Protein AF-A0A8T4M3T7-F1 (afdb_monomer_lite)

pLDDT: mean 81.05, std 11.41, range [34.97, 93.31]

Sequence (206 aa):
MESAAVSKEALELANELAASIARSKEGLFLPTQKSIVLLHRRMMNYSSTLTDIGIDYGMRYDGVLSMLESRLRDKSYIKAPLENALFVSVELFFKILSEHPFNNGNKRAAWFTAFTFLTLNIENYVNRAGKKGYLCIAMGEEYPKEKQLQEAARLEMLAEWHGGKREKERKEFLEASGIKVRSGIKEEHIRQYLRRLLLSMVREES

Radius of gyration: 17.51 Å; chains: 1; bounding box: 50×38×48 Å

Foldseek 3Di:
DDPPPCDPVNVVLVVQLVVQWDADPLGQTAHAPSNLLSQQVVVVVVVCVVDVDPQFFAFPDPVLRVVLRVVLRVDPPPDQQLVNLLLNLLSQLLSLLQVVRTSDCSLVSSVVVSLVSSQCSLVGRNCVVDPWRKHQCCPPPVNDPVNVVVVSVLVNLVSVQPDDPCQPVVQVVLVVLVQDDDPGDDSVSVSVSSSVVRVVRMDIDD

Structure (mmCIF, N/CA/C/O backbone):
data_AF-A0A8T4M3T7-F1
#
_entry.id   AF-A0A8T4M3T7-F1
#
loop_
_atom_site.group_PDB
_atom_site.id
_atom_site.type_symbol
_atom_site.label_atom_id
_atom_site.label_alt_id
_atom_site.label_comp_id
_atom_site.label_asym_id
_atom_site.label_entity_id
_atom_site.label_seq_id
_atom_site.pdbx_PDB_ins_code
_atom_site.Cartn_x
_atom_site.Cartn_y
_atom_site.Cartn_z
_atom_site.occupancy
_atom_site.B_iso_or_equiv
_atom_site.auth_seq_id
_atom_site.auth_comp_id
_atom_site.auth_asym_id
_atom_site.auth_atom_id
_atom_site.pdbx_PDB_model_num
ATOM 1 N N . MET A 1 1 ? -24.503 21.348 -7.478 1.00 36.56 1 MET A N 1
ATOM 2 C CA . MET A 1 1 ? -23.752 20.138 -7.089 1.00 36.56 1 MET A CA 1
ATOM 3 C C . MET A 1 1 ? -24.050 19.075 -8.122 1.00 36.56 1 MET A C 1
ATOM 5 O O . MET A 1 1 ? -25.116 18.478 -8.069 1.00 36.56 1 MET A O 1
ATOM 9 N N . GLU A 1 2 ? -23.175 18.899 -9.105 1.00 34.97 2 GLU A N 1
ATOM 10 C CA . GLU A 1 2 ? -23.295 17.766 -10.020 1.00 34.97 2 GLU A CA 1
ATOM 11 C C . GLU A 1 2 ? -22.795 16.527 -9.278 1.00 34.97 2 GLU A C 1
ATOM 13 O O . GLU A 1 2 ? -21.605 16.398 -8.994 1.00 34.97 2 GLU A O 1
ATOM 18 N N . SER A 1 3 ? -23.706 15.627 -8.903 1.00 41.19 3 SER A N 1
ATOM 19 C CA . SER A 1 3 ? -23.308 14.262 -8.586 1.00 41.19 3 SER A CA 1
ATOM 20 C C . SER A 1 3 ? -22.742 13.680 -9.877 1.00 41.19 3 SER A C 1
ATOM 22 O O . SER A 1 3 ? -23.506 13.417 -10.808 1.00 41.19 3 SER A O 1
ATOM 24 N N . ALA A 1 4 ? -21.421 13.534 -9.972 1.00 49.84 4 ALA A N 1
ATOM 25 C CA . ALA A 1 4 ? -20.816 12.817 -11.084 1.00 49.84 4 ALA A CA 1
ATOM 26 C C . ALA A 1 4 ? -21.480 11.436 -11.150 1.00 49.84 4 ALA A C 1
ATOM 28 O O . ALA A 1 4 ? -21.350 10.637 -10.220 1.00 49.84 4 ALA A O 1
ATOM 29 N N . ALA A 1 5 ? -22.274 11.194 -12.194 1.00 53.22 5 ALA A N 1
ATOM 30 C CA . ALA A 1 5 ? -22.969 9.932 -12.362 1.00 53.22 5 ALA A CA 1
ATOM 31 C C . ALA A 1 5 ? -21.913 8.823 -12.415 1.00 53.22 5 ALA A C 1
ATOM 33 O O . ALA A 1 5 ? -21.081 8.787 -13.323 1.00 53.22 5 ALA A O 1
ATOM 34 N N . VAL A 1 6 ? -21.910 7.941 -11.412 1.00 60.72 6 VAL A N 1
ATOM 35 C CA . VAL A 1 6 ? -21.061 6.749 -11.425 1.00 60.72 6 VAL A CA 1
ATOM 36 C C . VAL A 1 6 ? -21.491 5.933 -12.638 1.00 60.72 6 VAL A C 1
ATOM 38 O O . VAL A 1 6 ? -22.647 5.515 -12.727 1.00 60.72 6 VAL A O 1
ATOM 41 N N . SER A 1 7 ? -20.593 5.748 -13.607 1.00 73.75 7 SER A N 1
ATOM 42 C CA . SER A 1 7 ? -20.926 4.969 -14.796 1.00 73.75 7 SER A CA 1
ATOM 43 C C . SER A 1 7 ? -21.262 3.529 -14.396 1.00 73.75 7 SER A C 1
ATOM 45 O O . SER A 1 7 ? -20.691 2.986 -13.447 1.00 73.75 7 SER A O 1
ATOM 47 N N . LYS A 1 8 ? -22.171 2.884 -15.135 1.00 78.62 8 LYS A N 1
ATOM 48 C CA . LYS A 1 8 ? -22.527 1.467 -14.934 1.00 78.62 8 LYS A CA 1
ATOM 49 C C . LYS A 1 8 ? -21.281 0.570 -14.875 1.00 78.62 8 LYS A C 1
ATOM 51 O O . LYS A 1 8 ? -21.179 -0.302 -14.023 1.00 78.62 8 LYS A O 1
ATOM 56 N N . GLU A 1 9 ? -20.299 0.881 -15.712 1.00 73.12 9 GLU A N 1
ATOM 57 C CA . GLU A 1 9 ? -18.994 0.221 -15.783 1.00 73.12 9 GLU A CA 1
ATOM 58 C C . GLU A 1 9 ? -18.168 0.368 -14.489 1.00 73.12 9 GLU A C 1
ATOM 60 O O . GLU A 1 9 ? -17.533 -0.581 -14.033 1.00 73.12 9 GLU A O 1
ATOM 65 N N . ALA A 1 10 ? -18.186 1.548 -13.858 1.00 69.94 10 ALA A N 1
ATOM 66 C CA . ALA A 1 10 ? -17.507 1.772 -12.583 1.00 69.94 10 ALA A CA 1
ATOM 67 C C . ALA A 1 10 ? -18.188 1.011 -11.434 1.00 69.94 10 ALA A C 1
ATOM 69 O O . ALA A 1 10 ? -17.501 0.498 -10.551 1.00 69.94 10 ALA A O 1
ATOM 70 N N . LEU A 1 11 ? -19.520 0.902 -11.467 1.00 77.25 11 LEU A N 1
ATOM 71 C CA . LEU A 1 11 ? -20.292 0.133 -10.491 1.00 77.25 11 LEU A CA 1
ATOM 72 C C . LEU A 1 11 ? -20.024 -1.377 -10.617 1.00 77.25 11 LEU A C 1
ATOM 74 O O . LEU A 1 11 ? -19.774 -2.046 -9.618 1.00 77.25 11 LEU A O 1
ATOM 78 N N . GLU A 1 12 ? -20.041 -1.910 -11.841 1.00 82.50 12 GLU A N 1
ATOM 79 C CA . GLU A 1 12 ? -19.731 -3.319 -12.123 1.00 82.50 12 GLU A CA 1
ATOM 80 C C . GLU A 1 12 ? -18.324 -3.685 -11.647 1.00 82.50 12 GLU A C 1
ATOM 82 O O . GLU A 1 12 ? -18.141 -4.691 -10.961 1.00 82.50 12 GLU A O 1
ATOM 87 N N . LEU A 1 13 ? -17.346 -2.820 -11.916 1.00 75.50 13 LEU A N 1
ATOM 88 C CA . LEU A 1 13 ? -15.979 -3.017 -11.456 1.00 75.50 13 LEU A CA 1
ATOM 89 C C . LEU A 1 13 ? -15.849 -2.940 -9.930 1.00 75.50 13 LEU A C 1
ATOM 91 O O . LEU A 1 13 ? -15.106 -3.724 -9.344 1.00 75.50 13 LEU A O 1
ATOM 95 N N . ALA A 1 14 ? -16.551 -2.013 -9.273 1.00 77.19 14 ALA A N 1
ATOM 96 C CA . ALA A 1 14 ? -16.555 -1.924 -7.814 1.00 77.19 14 ALA A CA 1
ATOM 97 C C . ALA A 1 14 ? -17.139 -3.195 -7.180 1.00 77.19 14 ALA A C 1
ATOM 99 O O . ALA A 1 14 ? -16.582 -3.712 -6.211 1.00 77.19 14 ALA A O 1
ATOM 100 N N . ASN A 1 15 ? -18.208 -3.740 -7.768 1.00 82.88 15 ASN A N 1
ATOM 101 C CA . ASN A 1 15 ? -18.795 -5.009 -7.346 1.00 82.88 15 ASN A CA 1
ATOM 102 C C . ASN A 1 15 ? -17.829 -6.178 -7.564 1.00 82.88 15 ASN A C 1
ATOM 104 O O . ASN A 1 15 ? -17.666 -7.014 -6.677 1.00 82.88 15 ASN A O 1
ATOM 108 N N . GLU A 1 16 ? -17.153 -6.226 -8.714 1.00 86.00 16 GLU A N 1
ATOM 109 C CA . GLU A 1 16 ? -16.169 -7.269 -9.000 1.00 86.00 16 GLU A CA 1
ATOM 110 C C . GLU A 1 16 ? -14.969 -7.193 -8.047 1.00 86.00 16 GLU A C 1
ATOM 112 O O . GLU A 1 16 ? -14.527 -8.214 -7.514 1.00 86.00 16 GLU A O 1
ATOM 117 N N . LEU A 1 17 ? -14.477 -5.982 -7.776 1.00 83.81 17 LEU A N 1
ATOM 118 C CA . LEU A 1 17 ? -13.420 -5.745 -6.804 1.00 83.81 17 LEU A CA 1
ATOM 119 C C . LEU A 1 17 ? -13.858 -6.218 -5.415 1.00 83.81 17 LEU A C 1
ATOM 121 O O . LEU A 1 17 ? -13.149 -7.016 -4.804 1.00 83.81 17 LEU A O 1
ATOM 125 N N . ALA A 1 18 ? -15.033 -5.795 -4.944 1.00 81.81 18 ALA A N 1
ATOM 126 C CA . ALA A 1 18 ? -15.563 -6.184 -3.640 1.00 81.81 18 ALA A CA 1
ATOM 127 C C . ALA A 1 18 ? -15.729 -7.707 -3.507 1.00 81.81 18 ALA A C 1
ATOM 129 O O . ALA A 1 18 ? -15.368 -8.269 -2.474 1.00 81.81 18 ALA A O 1
ATOM 130 N N . ALA A 1 19 ? -16.207 -8.380 -4.558 1.00 85.56 19 ALA A N 1
ATOM 131 C CA . ALA A 1 19 ? -16.345 -9.836 -4.596 1.00 85.56 19 ALA A CA 1
ATOM 132 C C . ALA A 1 19 ? -14.994 -10.569 -4.648 1.00 85.56 19 ALA A C 1
ATOM 134 O O . ALA A 1 19 ? -14.892 -11.718 -4.225 1.00 85.56 19 ALA A O 1
ATOM 135 N N . SER A 1 20 ? -13.955 -9.919 -5.179 1.00 87.00 20 SER A N 1
ATOM 136 C CA . SER A 1 20 ? -12.619 -10.505 -5.292 1.00 87.00 20 SER A CA 1
ATOM 137 C C . SER A 1 20 ? -11.792 -10.410 -4.011 1.00 87.00 20 SER A C 1
ATOM 139 O O . SER A 1 20 ? -10.818 -11.145 -3.885 1.00 87.00 20 SER A O 1
ATOM 141 N N . ILE A 1 21 ? -12.130 -9.524 -3.072 1.00 86.62 21 ILE A N 1
ATOM 142 C CA . ILE A 1 21 ? -11.373 -9.347 -1.828 1.00 86.62 21 ILE A CA 1
ATOM 143 C C . ILE A 1 21 ? -11.753 -10.446 -0.831 1.00 86.62 21 ILE A C 1
ATOM 145 O O . ILE A 1 21 ? -12.926 -10.661 -0.526 1.00 86.62 21 ILE A O 1
ATOM 149 N N . ALA A 1 22 ? -10.750 -11.125 -0.278 1.00 87.12 22 ALA A N 1
ATOM 150 C CA . ALA A 1 22 ? -10.964 -12.133 0.750 1.00 87.12 22 ALA A CA 1
ATOM 151 C C . ALA A 1 22 ? -11.107 -11.486 2.135 1.00 87.12 22 ALA A C 1
ATOM 153 O O . ALA A 1 22 ? -10.584 -10.402 2.386 1.00 87.12 22 ALA A O 1
ATOM 154 N N . ARG A 1 23 ? -11.778 -12.170 3.067 1.00 85.25 23 ARG A N 1
ATOM 155 C CA . ARG A 1 23 ? -11.826 -11.772 4.481 1.00 85.25 23 ARG A CA 1
ATOM 156 C C . ARG A 1 23 ? -11.170 -12.836 5.353 1.00 85.25 23 ARG A C 1
ATOM 158 O O . ARG A 1 23 ? -11.431 -14.024 5.169 1.00 85.25 23 ARG A O 1
ATOM 165 N N . SER A 1 24 ? -10.324 -12.412 6.288 1.00 84.38 24 SER A N 1
ATOM 166 C CA . SER A 1 24 ? -9.798 -13.279 7.342 1.00 84.38 24 SER A CA 1
ATOM 167 C C . SER A 1 24 ? -10.900 -13.627 8.350 1.00 84.38 24 SER A C 1
ATOM 169 O O . SER A 1 24 ? -11.969 -13.010 8.358 1.00 84.38 24 SER A O 1
ATOM 171 N N . LYS A 1 25 ? -10.638 -14.599 9.233 1.00 80.88 25 LYS A N 1
ATOM 172 C CA . LYS A 1 25 ? -11.575 -14.974 10.308 1.00 80.88 25 LYS A CA 1
ATOM 173 C C . LYS A 1 25 ? -11.862 -13.808 11.257 1.00 80.88 25 LYS A C 1
ATOM 175 O O . LYS A 1 25 ? -12.957 -13.692 11.788 1.00 80.88 25 LYS A O 1
ATOM 180 N N . GLU A 1 26 ? -10.880 -12.935 11.429 1.00 76.88 26 GLU A N 1
ATOM 181 C CA . GLU A 1 26 ? -10.919 -11.746 12.275 1.00 76.88 26 GLU A CA 1
ATOM 182 C C . GLU A 1 26 ? -11.593 -10.553 11.574 1.00 76.88 26 GLU A C 1
ATOM 184 O O . GLU A 1 26 ? -11.761 -9.503 12.184 1.00 76.88 26 GLU A O 1
ATOM 189 N N . GLY A 1 27 ? -11.987 -10.696 10.303 1.00 82.44 27 GLY A N 1
ATOM 190 C CA . GLY A 1 27 ? -12.642 -9.644 9.522 1.00 82.44 27 GLY A CA 1
ATOM 191 C C . GLY A 1 27 ? -11.689 -8.729 8.749 1.00 82.44 27 GLY A C 1
ATOM 192 O O . GLY A 1 27 ? -12.154 -7.769 8.138 1.00 82.44 27 GLY A O 1
ATOM 193 N N . LEU A 1 28 ? -10.384 -9.024 8.734 1.00 87.12 28 LEU A N 1
ATOM 194 C CA . LEU A 1 28 ? -9.394 -8.280 7.954 1.00 87.12 28 LEU A CA 1
ATOM 195 C C . LEU A 1 28 ? -9.595 -8.550 6.457 1.00 87.12 28 LEU A C 1
ATOM 197 O O . LEU A 1 28 ? -9.686 -9.702 6.032 1.00 87.12 28 LEU A O 1
ATOM 201 N N . PHE A 1 29 ? -9.627 -7.500 5.644 1.00 87.50 29 PHE A N 1
ATOM 202 C CA . PHE A 1 29 ? -9.690 -7.607 4.191 1.00 87.50 29 PHE A CA 1
ATOM 203 C C . PHE A 1 29 ? -8.305 -7.928 3.641 1.00 87.50 29 PHE A C 1
ATOM 205 O O . PHE A 1 29 ? -7.370 -7.129 3.757 1.00 87.50 29 PHE A O 1
ATOM 212 N N . LEU A 1 30 ? -8.192 -9.104 3.031 1.00 88.31 30 LEU A N 1
ATOM 213 C CA . LEU A 1 30 ? -6.978 -9.611 2.421 1.00 88.31 30 LEU A CA 1
ATOM 214 C C . LEU A 1 30 ? -7.054 -9.454 0.897 1.00 88.31 30 LEU A C 1
ATOM 216 O O . LEU A 1 30 ? -8.051 -9.853 0.282 1.00 88.31 30 LEU A O 1
ATOM 220 N N . PRO A 1 31 ? -6.007 -8.900 0.271 1.00 87.44 31 PRO A N 1
ATOM 221 C CA . PRO A 1 31 ? -5.937 -8.792 -1.175 1.00 87.44 31 PRO A CA 1
ATOM 222 C C . PRO A 1 31 ? -5.861 -10.182 -1.805 1.00 87.44 31 PRO A C 1
ATOM 224 O O . PRO A 1 31 ? -5.152 -11.065 -1.324 1.00 87.44 31 PRO A O 1
ATOM 227 N N . THR A 1 32 ? -6.550 -10.348 -2.925 1.00 90.06 32 THR A N 1
ATOM 228 C CA . THR A 1 32 ? -6.328 -11.470 -3.843 1.00 90.06 32 THR A CA 1
ATOM 229 C C . THR A 1 32 ? -5.571 -10.999 -5.071 1.00 90.06 32 THR A C 1
ATOM 231 O O . THR A 1 32 ? -5.634 -9.813 -5.419 1.00 90.06 32 THR A O 1
ATOM 234 N N . GLN A 1 33 ? -4.915 -11.913 -5.784 1.00 90.25 33 GLN A N 1
ATOM 235 C CA . GLN A 1 33 ? -4.316 -11.592 -7.081 1.00 90.25 33 GLN A CA 1
ATOM 236 C C . GLN A 1 33 ? -5.326 -10.889 -7.995 1.00 90.25 33 GLN A C 1
ATOM 238 O O . GLN A 1 33 ? -5.017 -9.845 -8.569 1.00 90.25 33 GLN A O 1
ATOM 243 N N . LYS A 1 34 ? -6.560 -11.409 -8.063 1.00 90.12 34 LYS A N 1
ATOM 244 C CA . LYS A 1 34 ? -7.635 -10.821 -8.867 1.00 90.12 34 LYS A CA 1
ATOM 245 C C . LYS A 1 34 ? -7.906 -9.365 -8.473 1.00 90.12 34 LYS A C 1
ATOM 247 O O . LYS A 1 34 ? -7.946 -8.506 -9.348 1.00 90.12 34 LYS A O 1
ATOM 252 N N . SER A 1 35 ? -8.029 -9.075 -7.176 1.00 90.56 35 SER A N 1
ATOM 253 C CA . SER A 1 35 ? -8.282 -7.710 -6.696 1.00 90.56 35 SER A CA 1
ATOM 254 C C . SER A 1 35 ? -7.171 -6.727 -7.094 1.00 90.56 35 SER A C 1
ATOM 256 O O . SER A 1 35 ? -7.460 -5.631 -7.568 1.00 90.56 35 SER A O 1
ATOM 258 N N . ILE A 1 36 ? -5.900 -7.134 -6.993 1.00 90.12 36 ILE A N 1
ATOM 259 C CA . ILE A 1 36 ? -4.748 -6.285 -7.336 1.00 90.12 36 ILE A CA 1
ATOM 260 C C . ILE A 1 36 ? -4.703 -6.024 -8.849 1.00 90.12 36 ILE A C 1
ATOM 262 O O . ILE A 1 36 ? -4.465 -4.893 -9.273 1.00 90.12 36 ILE A O 1
ATOM 266 N N . VAL A 1 37 ? -4.975 -7.045 -9.669 1.00 89.62 37 VAL A N 1
ATOM 267 C CA . VAL A 1 37 ? -5.027 -6.914 -11.136 1.00 89.62 37 VAL A CA 1
ATOM 268 C C . VAL A 1 37 ? -6.156 -5.984 -11.573 1.00 89.62 37 VAL A C 1
ATOM 270 O O . VAL A 1 37 ? -5.940 -5.125 -12.427 1.00 89.62 37 VAL A O 1
ATOM 273 N N . LEU A 1 38 ? -7.345 -6.105 -10.975 1.00 86.81 38 LEU A N 1
ATOM 274 C CA . LEU A 1 38 ? -8.473 -5.216 -11.271 1.00 86.81 38 LEU A CA 1
ATOM 275 C C . LEU A 1 38 ? -8.154 -3.759 -10.917 1.00 86.81 38 LEU A C 1
ATOM 277 O O . LEU A 1 38 ? -8.420 -2.860 -11.720 1.00 86.81 38 LEU A O 1
ATOM 281 N N . LEU A 1 39 ? -7.537 -3.525 -9.753 1.00 87.00 39 LEU A N 1
ATOM 282 C CA . LEU A 1 39 ? -7.090 -2.194 -9.341 1.00 87.00 39 LEU A CA 1
ATOM 283 C C . LEU A 1 39 ? -6.068 -1.613 -10.321 1.00 87.00 39 LEU A C 1
ATOM 285 O O . LEU A 1 39 ? -6.242 -0.490 -10.796 1.00 87.00 39 LEU A O 1
ATOM 289 N N . HIS A 1 40 ? -5.036 -2.384 -10.672 1.00 88.38 40 HIS A N 1
ATOM 290 C CA . HIS A 1 40 ? -4.020 -1.958 -11.634 1.00 88.38 40 HIS A CA 1
ATOM 291 C C . HIS A 1 40 ? -4.641 -1.616 -12.993 1.00 88.38 40 HIS A C 1
ATOM 293 O O . HIS A 1 40 ? -4.441 -0.504 -13.488 1.00 88.38 40 HIS A O 1
ATOM 299 N N . ARG A 1 41 ? -5.474 -2.505 -13.550 1.00 83.75 41 ARG A N 1
ATOM 300 C CA . ARG A 1 41 ? -6.148 -2.285 -14.837 1.00 83.75 41 ARG A CA 1
ATOM 301 C C . ARG A 1 41 ? -6.967 -1.000 -14.825 1.00 83.75 41 ARG A C 1
ATOM 303 O O . ARG A 1 41 ? -6.892 -0.217 -15.768 1.00 83.75 41 ARG A O 1
ATOM 310 N N . ARG A 1 42 ? -7.713 -0.735 -13.747 1.00 78.00 42 ARG A N 1
ATOM 311 C CA . ARG A 1 42 ? -8.516 0.490 -13.638 1.00 78.00 42 ARG A CA 1
ATOM 312 C C . ARG A 1 42 ? -7.654 1.740 -13.678 1.00 78.00 42 ARG A C 1
ATOM 314 O O . ARG A 1 42 ? -7.971 2.676 -14.409 1.00 78.00 42 ARG A O 1
ATOM 321 N N . MET A 1 43 ? -6.564 1.749 -12.921 1.00 79.19 43 MET A N 1
ATOM 322 C CA . MET A 1 43 ? -5.635 2.874 -12.911 1.00 79.19 43 MET A CA 1
ATOM 323 C C . MET A 1 43 ? -4.981 3.102 -14.274 1.00 79.19 43 MET A C 1
ATOM 325 O O . MET A 1 43 ? -4.779 4.247 -14.685 1.00 79.19 43 MET A O 1
ATOM 329 N N . MET A 1 44 ? -4.616 2.020 -14.964 1.00 77.62 44 MET A N 1
ATOM 330 C CA . MET A 1 44 ? -3.964 2.118 -16.264 1.00 77.62 44 MET A CA 1
ATOM 331 C C . MET A 1 44 ? -4.946 2.539 -17.355 1.00 77.62 44 MET A C 1
ATOM 333 O O . MET A 1 44 ? -4.569 3.352 -18.188 1.00 77.62 44 MET A O 1
ATOM 337 N N . ASN A 1 45 ? -6.219 2.135 -17.294 1.00 69.81 45 ASN A N 1
ATOM 338 C CA . ASN A 1 45 ? -7.249 2.629 -18.213 1.00 69.81 45 ASN A CA 1
ATOM 339 C C . ASN A 1 45 ? -7.401 4.160 -18.127 1.00 69.81 45 ASN A C 1
ATOM 341 O O . ASN A 1 45 ? -7.369 4.828 -19.157 1.00 69.81 45 ASN A O 1
ATOM 345 N N . TYR A 1 46 ? -7.439 4.733 -16.916 1.00 63.28 46 TYR A N 1
ATOM 346 C CA . TYR A 1 46 ? -7.405 6.197 -16.722 1.00 63.28 46 TYR A CA 1
ATOM 347 C C . TYR A 1 46 ? -6.115 6.860 -17.232 1.00 63.28 46 TYR A C 1
ATOM 349 O O . TYR A 1 46 ? -6.090 8.060 -17.489 1.00 63.28 46 TYR A O 1
ATOM 357 N N . SER A 1 47 ? -5.023 6.103 -17.338 1.00 57.84 47 SER A N 1
A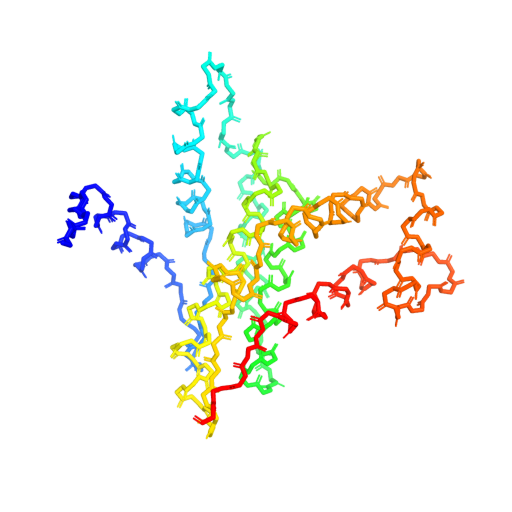TOM 358 C CA . SER A 1 47 ? -3.737 6.608 -17.831 1.00 57.84 47 SER A CA 1
ATOM 359 C C . SER A 1 47 ? -3.614 6.500 -19.349 1.00 57.84 47 SER A C 1
ATOM 361 O O . SER A 1 47 ? -3.035 7.383 -19.964 1.00 57.84 47 SER A O 1
ATOM 363 N N . SER A 1 48 ? -4.180 5.458 -19.961 1.00 54.12 48 SER A N 1
ATOM 364 C CA . SER A 1 48 ? -4.177 5.255 -21.415 1.00 54.12 48 SER A CA 1
ATOM 365 C C . SER A 1 48 ? -4.941 6.349 -22.160 1.00 54.12 48 SER A C 1
ATOM 367 O O . SER A 1 48 ? -4.550 6.730 -23.253 1.00 54.12 48 SER A O 1
ATOM 369 N N . THR A 1 49 ? -5.946 6.956 -21.522 1.00 52.06 49 THR A N 1
ATOM 370 C CA . THR A 1 49 ? -6.613 8.162 -22.034 1.00 52.06 49 THR A CA 1
ATOM 371 C C . THR A 1 49 ? -5.724 9.412 -22.009 1.00 52.06 49 THR A C 1
ATOM 373 O O . THR A 1 49 ? -6.091 10.422 -22.596 1.00 52.06 49 THR A O 1
ATOM 376 N N . LEU A 1 50 ? -4.581 9.376 -21.312 1.00 47.22 50 LEU A N 1
ATOM 377 C CA . LEU A 1 50 ? -3.625 10.485 -21.180 1.00 47.22 50 LEU A CA 1
ATOM 378 C C . LEU A 1 50 ? -2.320 10.255 -21.960 1.00 47.22 50 LEU A C 1
ATOM 380 O O . LEU A 1 50 ? -1.586 11.210 -22.201 1.00 47.22 50 LEU A O 1
ATOM 384 N N . THR A 1 51 ? -2.002 9.013 -22.331 1.00 46.59 51 THR A N 1
ATOM 385 C CA . THR A 1 51 ? -0.764 8.659 -23.039 1.00 46.59 51 THR A CA 1
ATOM 386 C C . THR A 1 51 ? -1.075 7.783 -24.245 1.00 46.59 51 THR A C 1
ATOM 388 O O . THR A 1 51 ? -1.340 6.593 -24.094 1.00 46.59 51 THR A O 1
ATOM 391 N N . ASP A 1 52 ? -0.996 8.383 -25.431 1.00 42.34 52 ASP A N 1
ATOM 392 C CA . ASP A 1 52 ? -1.371 7.830 -26.743 1.00 42.34 52 ASP A CA 1
ATOM 393 C C . ASP A 1 52 ? -0.311 6.864 -27.321 1.00 42.34 52 ASP A C 1
ATOM 395 O O . ASP A 1 52 ? 0.069 6.912 -28.489 1.00 42.34 52 ASP A O 1
ATOM 399 N N . ILE A 1 53 ? 0.273 6.024 -26.465 1.00 50.44 53 ILE A N 1
ATOM 400 C CA . ILE A 1 53 ? 1.409 5.163 -26.808 1.00 50.44 53 ILE A CA 1
ATOM 401 C C . ILE A 1 53 ? 1.064 3.744 -26.368 1.00 50.44 53 ILE A C 1
ATOM 403 O O . ILE A 1 53 ? 0.576 3.561 -25.255 1.00 50.44 53 ILE A O 1
ATOM 407 N N . GLY A 1 54 ? 1.331 2.753 -27.229 1.00 54.41 54 GLY A N 1
ATOM 408 C CA . GLY A 1 54 ? 1.110 1.313 -27.021 1.00 54.41 54 GLY A CA 1
ATOM 409 C C . GLY A 1 54 ? 1.921 0.710 -25.868 1.00 54.41 54 GLY A C 1
ATOM 410 O O . GLY A 1 54 ? 2.753 -0.171 -26.068 1.00 54.41 54 GLY A O 1
ATOM 411 N N . ILE A 1 55 ? 1.704 1.219 -24.659 1.00 65.19 55 ILE A N 1
ATOM 412 C CA . ILE A 1 55 ? 2.318 0.767 -23.422 1.00 65.19 55 ILE A CA 1
ATOM 413 C C . ILE A 1 55 ? 1.578 -0.490 -22.975 1.00 65.19 55 ILE A C 1
ATOM 415 O O . ILE A 1 55 ? 0.379 -0.459 -22.701 1.00 65.19 55 ILE A O 1
ATOM 419 N N . ASP A 1 56 ? 2.314 -1.592 -22.873 1.00 73.31 56 ASP A N 1
ATOM 420 C CA . ASP A 1 56 ? 1.784 -2.830 -22.325 1.00 73.31 56 ASP A CA 1
ATOM 421 C C . ASP A 1 56 ? 1.651 -2.733 -20.796 1.00 73.31 56 ASP A C 1
ATOM 423 O O . ASP A 1 56 ? 2.624 -2.536 -20.058 1.00 73.31 56 ASP A O 1
ATOM 427 N N . TYR A 1 57 ? 0.413 -2.865 -20.331 1.00 74.50 57 TYR A N 1
ATOM 428 C CA . TYR A 1 57 ? 0.024 -2.871 -18.924 1.00 74.50 57 TYR A CA 1
ATOM 429 C C . TYR A 1 57 ? -0.352 -4.280 -18.432 1.00 74.50 57 TYR A C 1
ATOM 431 O O . TYR A 1 57 ? -0.942 -4.425 -17.366 1.00 74.50 57 TYR A O 1
ATOM 439 N N . GLY A 1 58 ? -0.030 -5.328 -19.189 1.00 79.81 58 GLY A N 1
ATOM 440 C CA . GLY A 1 58 ? -0.243 -6.713 -18.795 1.00 79.81 58 GLY A CA 1
ATOM 441 C C . GLY A 1 58 ? 0.568 -7.138 -17.568 1.00 79.81 58 GLY A C 1
ATOM 442 O O . GLY A 1 58 ? 1.429 -6.412 -17.051 1.00 79.81 58 GLY A O 1
ATOM 443 N N . MET A 1 59 ? 0.287 -8.352 -17.095 1.00 84.00 59 MET A N 1
ATOM 444 C CA . MET A 1 59 ? 1.116 -8.986 -16.075 1.00 84.00 59 MET A CA 1
ATOM 445 C C . MET A 1 59 ? 2.434 -9.462 -16.685 1.00 84.00 59 MET A C 1
ATOM 447 O O . MET A 1 59 ? 2.476 -9.985 -17.795 1.00 84.00 59 MET A O 1
ATOM 451 N N . ARG A 1 60 ? 3.510 -9.280 -15.925 1.00 80.50 60 ARG A N 1
ATOM 452 C CA . ARG A 1 60 ? 4.850 -9.773 -16.235 1.00 80.50 60 ARG A CA 1
ATOM 453 C C . ARG A 1 60 ? 5.074 -11.175 -15.675 1.00 80.50 60 ARG A C 1
ATOM 455 O O . ARG A 1 60 ? 5.712 -11.998 -16.323 1.00 80.50 60 ARG A O 1
ATOM 462 N N . TYR A 1 61 ? 4.572 -11.425 -14.462 1.00 76.25 61 TYR A N 1
ATOM 463 C CA . TYR A 1 61 ? 4.752 -12.682 -13.738 1.00 76.25 61 TYR A CA 1
ATOM 464 C C . TYR A 1 61 ? 3.478 -13.075 -12.983 1.00 76.25 61 TYR A C 1
ATOM 466 O O . TYR A 1 61 ? 3.145 -12.469 -11.963 1.00 76.25 61 TYR A O 1
ATOM 474 N N . ASP A 1 62 ? 2.818 -14.145 -13.427 1.00 69.19 62 ASP A N 1
ATOM 475 C CA . ASP A 1 62 ? 1.573 -14.631 -12.813 1.00 69.19 62 ASP A CA 1
ATOM 476 C C . ASP A 1 62 ? 1.755 -15.135 -11.370 1.00 69.19 62 ASP A C 1
ATOM 478 O O . ASP A 1 62 ? 0.838 -15.041 -10.559 1.00 69.19 62 ASP A O 1
ATOM 482 N N . GLY A 1 63 ? 2.948 -15.621 -11.009 1.00 82.62 63 GLY A N 1
ATOM 483 C CA . GLY A 1 63 ? 3.198 -16.226 -9.694 1.00 82.62 63 GLY A CA 1
ATOM 484 C C . GLY A 1 63 ? 3.405 -15.238 -8.539 1.00 82.62 63 GLY A C 1
ATOM 485 O O . GLY A 1 63 ? 3.135 -15.582 -7.390 1.00 82.62 63 GLY A O 1
ATOM 486 N N . VAL A 1 64 ? 3.856 -14.009 -8.816 1.00 83.38 64 VAL A N 1
ATOM 487 C CA . VAL A 1 64 ? 4.245 -13.027 -7.780 1.00 83.38 64 VAL A CA 1
ATOM 488 C C . VAL A 1 64 ? 3.062 -12.663 -6.880 1.00 83.38 64 VAL A C 1
ATOM 490 O O . VAL A 1 64 ? 3.155 -12.699 -5.650 1.00 83.38 64 VAL A O 1
ATOM 493 N N . LEU A 1 65 ? 1.919 -12.344 -7.491 1.00 86.12 65 LEU A N 1
ATOM 494 C CA . LEU A 1 65 ? 0.725 -11.929 -6.757 1.00 86.12 65 LEU A CA 1
ATOM 495 C C . LEU A 1 65 ? 0.064 -13.106 -6.027 1.00 86.12 65 LEU A C 1
ATOM 497 O O . LEU A 1 65 ? -0.382 -12.930 -4.895 1.00 86.12 65 LEU A O 1
ATOM 501 N N . SER A 1 66 ? 0.077 -14.306 -6.616 1.00 85.25 66 SER A N 1
ATOM 502 C CA . SER A 1 66 ? -0.368 -15.540 -5.951 1.00 85.25 66 SER A CA 1
ATOM 503 C C . SER A 1 66 ? 0.468 -15.860 -4.706 1.00 85.25 66 SER A C 1
ATOM 505 O O . SER A 1 66 ? -0.077 -16.189 -3.652 1.00 85.25 66 SER A O 1
ATOM 507 N N . MET A 1 67 ? 1.795 -15.720 -4.784 1.00 85.62 67 MET A N 1
ATOM 508 C CA . MET A 1 67 ? 2.682 -15.928 -3.634 1.00 85.62 67 MET A CA 1
ATOM 509 C C . MET A 1 67 ? 2.446 -14.897 -2.530 1.00 85.62 67 MET A C 1
ATOM 511 O O . MET A 1 67 ? 2.453 -15.243 -1.345 1.00 85.62 67 MET A O 1
ATOM 515 N N . LEU A 1 68 ? 2.235 -13.632 -2.905 1.00 85.12 68 LEU A N 1
ATOM 516 C CA . LEU A 1 68 ? 1.874 -12.577 -1.963 1.00 85.12 68 LEU A CA 1
ATOM 517 C C . LEU A 1 68 ? 0.558 -12.907 -1.254 1.00 85.12 68 LEU A C 1
ATOM 519 O O . LEU A 1 68 ? 0.504 -12.849 -0.029 1.00 85.12 68 LEU A O 1
ATOM 523 N N . GLU A 1 69 ? -0.467 -13.298 -2.008 1.00 87.38 69 GLU A N 1
ATOM 524 C CA . GLU A 1 69 ? -1.759 -13.707 -1.462 1.00 87.38 69 GLU A CA 1
ATOM 525 C C . GLU A 1 69 ? -1.612 -14.865 -0.462 1.00 87.38 69 GLU A C 1
ATOM 527 O O . GLU A 1 69 ? -2.074 -14.743 0.673 1.00 87.38 69 GLU A O 1
ATOM 532 N N . SER A 1 70 ? -0.914 -15.946 -0.834 1.00 85.31 70 SER A N 1
ATOM 533 C CA . SER A 1 70 ? -0.670 -17.088 0.065 1.00 85.31 70 SER A CA 1
ATOM 534 C C . SER A 1 70 ? 0.020 -16.641 1.352 1.00 85.31 70 SER A C 1
ATOM 536 O O . SER A 1 70 ? -0.459 -16.906 2.451 1.00 85.31 70 SER A O 1
ATOM 538 N N . ARG A 1 71 ? 1.100 -15.859 1.235 1.00 83.81 71 ARG A N 1
ATOM 539 C CA . ARG A 1 71 ? 1.869 -15.366 2.386 1.00 83.81 71 ARG A CA 1
ATOM 540 C C . ARG A 1 71 ? 1.045 -14.487 3.327 1.00 83.81 71 ARG A C 1
ATOM 542 O O . ARG A 1 71 ? 1.323 -14.471 4.526 1.00 83.81 71 ARG A O 1
ATOM 549 N N . LEU A 1 72 ? 0.099 -13.710 2.803 1.00 84.94 72 LEU A N 1
ATOM 550 C CA . LEU A 1 72 ? -0.783 -12.876 3.621 1.00 84.94 72 LEU A CA 1
ATOM 551 C C . LEU A 1 72 ? -1.888 -13.698 4.300 1.00 84.94 72 LEU A C 1
ATOM 553 O O . LEU A 1 72 ? -2.302 -13.348 5.400 1.00 84.94 72 LEU A O 1
ATOM 557 N N . ARG A 1 73 ? -2.333 -14.799 3.682 1.00 80.56 73 ARG A N 1
ATOM 558 C CA . ARG A 1 73 ? -3.308 -15.734 4.271 1.00 80.56 73 ARG A CA 1
ATOM 559 C C . ARG A 1 73 ? -2.696 -16.618 5.360 1.00 80.56 73 ARG A C 1
ATOM 561 O O . ARG A 1 73 ? -3.344 -16.851 6.375 1.00 80.56 73 ARG A O 1
ATOM 568 N N . ASP A 1 74 ? -1.457 -17.068 5.169 1.00 74.69 74 ASP A N 1
ATOM 569 C CA . ASP A 1 74 ? -0.774 -17.979 6.099 1.00 74.69 74 ASP A CA 1
ATOM 570 C C . ASP A 1 74 ? -0.311 -17.280 7.386 1.00 74.69 74 ASP A C 1
ATOM 572 O O . ASP A 1 74 ? -0.115 -17.912 8.426 1.00 74.69 74 ASP A O 1
ATOM 576 N N . LYS A 1 75 ? -0.130 -15.956 7.345 1.00 69.06 75 LYS A N 1
ATOM 577 C CA . LYS A 1 75 ? 0.227 -15.175 8.529 1.00 69.06 75 LYS A CA 1
ATOM 578 C C . LYS A 1 75 ? -1.019 -14.884 9.360 1.00 69.06 75 LYS A C 1
ATOM 580 O O . LYS A 1 75 ? -1.771 -13.964 9.062 1.00 69.06 75 LYS A O 1
ATOM 585 N N . SER A 1 76 ? -1.180 -15.596 10.475 1.00 62.47 76 SER A N 1
ATOM 586 C CA . SER A 1 76 ? -2.093 -15.167 11.537 1.00 62.47 76 SER A CA 1
ATOM 587 C C . SER A 1 76 ? -1.579 -13.854 12.136 1.00 62.47 76 SER A C 1
ATOM 589 O O . SER A 1 76 ? -0.526 -13.818 12.782 1.00 62.47 76 SER A O 1
ATOM 591 N N . TYR A 1 77 ? -2.291 -12.757 11.904 1.00 66.56 77 TYR A N 1
ATOM 592 C CA . TYR A 1 77 ? -1.883 -11.443 12.383 1.00 66.56 77 TYR A CA 1
ATOM 593 C C . TYR A 1 77 ? -2.280 -11.233 13.848 1.00 66.56 77 TYR A C 1
ATOM 595 O O . TYR A 1 77 ? -3.347 -10.712 14.158 1.00 66.56 77 TYR A O 1
ATOM 603 N N . ILE A 1 78 ? -1.405 -11.643 14.769 1.00 65.31 78 ILE A N 1
ATOM 604 C CA . ILE A 1 78 ? -1.608 -11.490 16.219 1.00 65.31 78 ILE A CA 1
ATOM 605 C C . ILE A 1 78 ? -1.082 -10.120 16.692 1.00 65.31 78 ILE A C 1
ATOM 607 O O . ILE A 1 78 ? -0.148 -10.042 17.487 1.00 65.31 78 ILE A O 1
ATOM 611 N N . LYS A 1 79 ? -1.618 -9.018 16.158 1.00 78.94 79 LYS A N 1
ATOM 612 C CA . LYS A 1 79 ? -1.343 -7.655 16.656 1.00 78.94 79 LYS A CA 1
ATOM 613 C C . LYS A 1 79 ? -2.635 -6.866 16.842 1.00 78.94 79 LYS A C 1
ATOM 615 O O . LYS A 1 79 ? -3.721 -7.355 16.534 1.00 78.94 79 LYS A O 1
ATOM 620 N N . ALA A 1 80 ? -2.510 -5.634 17.340 1.00 86.31 80 ALA A N 1
ATOM 621 C CA . ALA A 1 80 ? -3.621 -4.692 17.389 1.00 86.31 80 ALA A CA 1
ATOM 622 C C . ALA A 1 80 ? -4.211 -4.462 15.977 1.00 86.31 80 ALA A C 1
ATOM 624 O O . ALA A 1 80 ? -3.451 -4.460 15.002 1.00 86.31 80 ALA A O 1
ATOM 625 N N . PRO A 1 81 ? -5.530 -4.213 15.838 1.00 88.50 81 PRO A N 1
ATOM 626 C CA . PRO A 1 81 ? -6.183 -4.112 14.529 1.00 88.50 81 PRO A CA 1
ATOM 627 C C . PRO A 1 81 ? -5.506 -3.136 13.556 1.00 88.50 81 PRO A C 1
ATOM 629 O O . PRO A 1 81 ? -5.269 -3.478 12.397 1.00 88.50 81 PRO A O 1
ATOM 632 N N . LEU A 1 82 ? -5.120 -1.946 14.032 1.00 89.88 82 LEU A N 1
ATOM 633 C CA . LEU A 1 82 ? -4.425 -0.953 13.209 1.00 89.88 82 LEU A CA 1
ATOM 634 C C . LEU A 1 82 ? -3.055 -1.454 12.729 1.00 89.88 82 LEU A C 1
ATOM 636 O O . LEU A 1 82 ? -2.695 -1.276 11.567 1.00 89.88 82 LEU A O 1
ATOM 640 N N . GLU A 1 83 ? -2.295 -2.122 13.596 1.00 89.81 83 GLU A N 1
ATOM 641 C CA . GLU A 1 83 ? -0.989 -2.674 13.229 1.00 89.81 83 GLU A CA 1
ATOM 642 C C . GLU A 1 83 ? -1.104 -3.785 12.182 1.00 89.81 83 GLU A C 1
ATOM 644 O O . GLU A 1 83 ? -0.231 -3.903 11.320 1.00 89.81 83 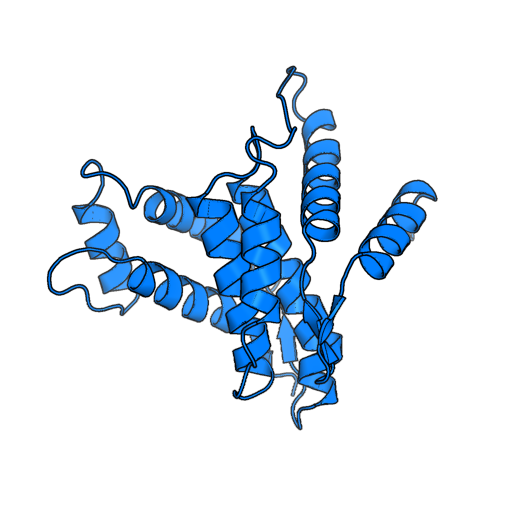GLU A O 1
ATOM 649 N N . ASN A 1 84 ? -2.180 -4.573 12.226 1.00 88.81 84 ASN A N 1
ATOM 650 C CA . ASN A 1 84 ? -2.475 -5.590 11.218 1.00 88.81 84 ASN A CA 1
ATOM 651 C C . ASN A 1 84 ? -2.789 -4.954 9.858 1.00 88.81 84 ASN A C 1
ATOM 653 O O . ASN A 1 84 ? -2.199 -5.346 8.849 1.00 88.81 84 ASN A O 1
ATOM 657 N N . ALA A 1 85 ? -3.657 -3.937 9.834 1.00 90.12 85 ALA A N 1
ATOM 658 C CA . ALA A 1 85 ? -3.994 -3.204 8.613 1.00 90.12 85 ALA A CA 1
ATOM 659 C C . ALA A 1 85 ? -2.753 -2.539 7.987 1.00 90.12 85 ALA A C 1
ATOM 661 O O . ALA A 1 85 ? -2.512 -2.659 6.781 1.00 90.12 85 ALA A O 1
ATOM 662 N N . LEU A 1 86 ? -1.912 -1.906 8.813 1.00 91.88 86 LEU A N 1
ATOM 663 C CA . LEU A 1 86 ? -0.635 -1.335 8.379 1.00 91.88 86 LEU A CA 1
ATOM 664 C C . LEU A 1 86 ? 0.312 -2.414 7.854 1.00 91.88 86 LEU A C 1
ATOM 666 O O . LEU A 1 86 ? 0.932 -2.227 6.812 1.00 91.88 86 LEU A O 1
ATOM 670 N N . PHE A 1 87 ? 0.421 -3.553 8.540 1.00 90.56 87 PHE A N 1
ATOM 671 C CA . PHE A 1 87 ? 1.292 -4.641 8.111 1.00 90.56 87 PHE A CA 1
ATOM 672 C C . PHE A 1 87 ? 0.931 -5.145 6.709 1.00 90.56 87 PHE A C 1
ATOM 674 O O . PHE A 1 87 ? 1.814 -5.211 5.852 1.00 90.56 87 PHE A O 1
ATOM 681 N N . VAL A 1 88 ? -0.344 -5.469 6.463 1.00 90.06 88 VAL A N 1
ATOM 682 C CA . VAL A 1 88 ? -0.805 -5.953 5.149 1.00 90.06 88 VAL A CA 1
ATOM 683 C C . VAL A 1 88 ? -0.506 -4.920 4.065 1.00 90.06 88 VAL A C 1
ATOM 685 O O . VAL A 1 88 ? 0.044 -5.261 3.019 1.00 90.06 88 VAL A O 1
ATOM 688 N N . SER A 1 89 ? -0.783 -3.649 4.351 1.00 92.00 89 SER A N 1
ATOM 689 C CA . SER A 1 89 ? -0.558 -2.545 3.415 1.00 92.00 89 SER A CA 1
ATOM 690 C C . SER A 1 89 ? 0.927 -2.357 3.079 1.00 92.00 89 SER A C 1
ATOM 692 O O . SER A 1 89 ? 1.276 -2.146 1.919 1.00 92.00 89 SER A O 1
ATOM 694 N N . VAL A 1 90 ? 1.830 -2.512 4.056 1.00 91.25 90 VAL A N 1
ATOM 695 C CA . VAL A 1 90 ? 3.285 -2.478 3.820 1.00 91.25 90 VAL A CA 1
ATOM 696 C C . VAL A 1 90 ? 3.756 -3.661 2.982 1.00 91.25 90 VAL A C 1
ATOM 698 O O . VAL A 1 90 ? 4.572 -3.472 2.079 1.00 91.25 90 VAL A O 1
ATOM 701 N N . GLU A 1 91 ? 3.283 -4.877 3.267 1.00 89.19 91 GLU A N 1
ATOM 702 C CA . GLU A 1 91 ? 3.669 -6.052 2.478 1.00 89.19 91 GLU A CA 1
ATOM 703 C C . GLU A 1 91 ? 3.210 -5.911 1.023 1.00 89.19 91 GLU A C 1
ATOM 705 O O . GLU A 1 91 ? 4.007 -6.185 0.126 1.00 89.19 91 GLU A O 1
ATOM 710 N N . LEU A 1 92 ? 1.982 -5.424 0.801 1.00 89.81 92 LEU A N 1
ATOM 711 C CA . LEU A 1 92 ? 1.443 -5.107 -0.522 1.00 89.81 92 LEU A CA 1
ATOM 712 C C . LEU A 1 92 ? 2.311 -4.095 -1.260 1.00 89.81 92 LEU A C 1
ATOM 7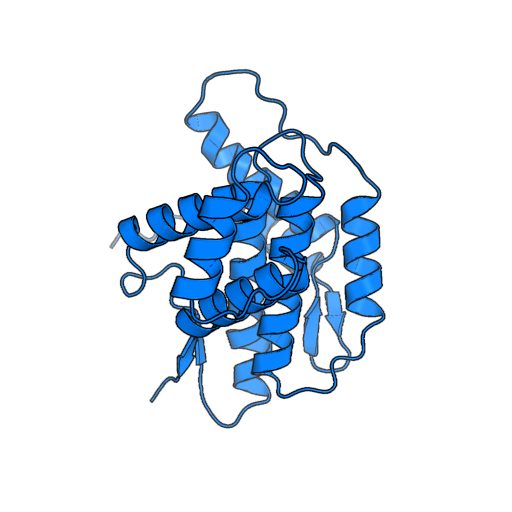14 O O . LEU A 1 92 ? 2.759 -4.368 -2.374 1.00 89.81 92 LEU A O 1
ATOM 718 N N . PHE A 1 93 ? 2.577 -2.952 -0.618 1.00 90.44 93 PHE A N 1
ATOM 719 C CA . PHE A 1 93 ? 3.392 -1.895 -1.202 1.00 90.44 93 PHE A CA 1
ATOM 720 C C . PHE A 1 93 ? 4.745 -2.454 -1.629 1.00 90.44 93 PHE A C 1
ATOM 722 O O . PHE A 1 93 ? 5.135 -2.365 -2.792 1.00 90.44 93 PHE A O 1
ATOM 729 N N . PHE A 1 94 ? 5.464 -3.045 -0.673 1.00 87.06 94 PHE A N 1
ATOM 730 C CA . PHE A 1 94 ? 6.828 -3.492 -0.884 1.00 87.06 94 PHE A CA 1
ATOM 731 C C . PHE A 1 94 ? 6.904 -4.531 -2.000 1.00 87.06 94 PHE A C 1
ATOM 733 O O . PHE A 1 94 ? 7.750 -4.409 -2.875 1.00 87.06 94 PHE A O 1
ATOM 740 N N . LYS A 1 95 ? 6.022 -5.538 -1.986 1.00 87.44 95 LYS A N 1
ATOM 741 C CA . LYS A 1 95 ? 6.101 -6.663 -2.922 1.00 87.44 95 LYS A CA 1
ATOM 742 C C . LYS A 1 95 ? 5.757 -6.265 -4.351 1.00 87.44 95 LYS A C 1
ATOM 744 O O . LYS A 1 95 ? 6.493 -6.632 -5.260 1.00 87.44 95 LYS A O 1
ATOM 749 N N . ILE A 1 96 ? 4.717 -5.455 -4.550 1.00 88.56 96 ILE A N 1
ATOM 750 C CA . ILE A 1 96 ? 4.392 -4.929 -5.884 1.00 88.56 96 ILE A CA 1
ATOM 751 C C . ILE A 1 96 ? 5.531 -4.034 -6.394 1.00 88.56 96 ILE A C 1
ATOM 753 O O . ILE A 1 96 ? 5.887 -4.091 -7.571 1.00 88.56 96 ILE A O 1
ATOM 757 N N . LEU A 1 97 ? 6.132 -3.231 -5.510 1.00 85.31 97 LEU A N 1
ATOM 758 C CA . LEU A 1 97 ? 7.235 -2.348 -5.873 1.00 85.31 97 LEU A CA 1
ATOM 759 C C . LEU A 1 97 ? 8.506 -3.119 -6.252 1.00 85.31 97 LEU A C 1
ATOM 761 O O . LEU A 1 97 ? 9.133 -2.761 -7.242 1.00 85.31 97 LEU A O 1
ATOM 765 N N . SER A 1 98 ? 8.888 -4.138 -5.477 1.00 81.38 98 SER A N 1
ATOM 766 C CA . SER A 1 98 ? 10.164 -4.843 -5.639 1.00 81.38 98 SER A CA 1
ATOM 767 C C . SER A 1 98 ? 10.132 -5.949 -6.690 1.00 81.38 98 SER A C 1
ATOM 769 O O . SER A 1 98 ? 11.144 -6.211 -7.328 1.00 81.38 98 SER A O 1
ATOM 771 N N . GLU A 1 99 ? 9.000 -6.638 -6.846 1.00 85.06 99 GLU A N 1
ATOM 772 C CA . GLU A 1 99 ? 8.904 -7.820 -7.718 1.00 85.06 99 GLU A CA 1
ATOM 773 C C . GLU A 1 99 ? 8.334 -7.495 -9.101 1.00 85.06 99 GLU A C 1
ATOM 775 O O . GLU A 1 99 ? 8.350 -8.345 -9.987 1.00 85.06 99 GLU A O 1
ATOM 780 N N . HIS A 1 100 ? 7.881 -6.254 -9.307 1.00 85.56 100 HIS A N 1
ATOM 781 C CA . HIS A 1 100 ? 7.407 -5.740 -10.591 1.00 85.56 100 HIS A CA 1
ATOM 782 C C . HIS A 1 100 ? 6.446 -6.703 -11.327 1.00 85.56 100 HIS A C 1
ATOM 784 O O . HIS A 1 100 ? 6.739 -7.107 -12.458 1.00 85.56 100 HIS A O 1
ATOM 790 N N . PRO A 1 101 ? 5.305 -7.085 -10.713 1.00 89.44 101 PRO A N 1
ATOM 791 C CA . PRO A 1 101 ? 4.379 -8.067 -11.280 1.00 89.44 101 PRO A CA 1
ATOM 792 C C . PRO A 1 101 ? 3.728 -7.629 -12.597 1.00 89.44 101 PRO A C 1
ATOM 794 O O . PRO A 1 101 ? 3.197 -8.476 -13.308 1.00 89.44 101 PRO A O 1
ATOM 797 N N . PHE A 1 102 ? 3.769 -6.341 -12.941 1.00 89.94 102 PHE A N 1
ATOM 798 C CA . PHE A 1 102 ? 3.216 -5.784 -14.177 1.00 89.94 102 PHE A CA 1
ATOM 799 C C . PHE A 1 102 ? 4.317 -5.326 -15.137 1.00 89.94 102 PHE A C 1
ATOM 801 O O . PHE A 1 102 ? 5.406 -4.934 -14.707 1.00 89.94 102 PHE A O 1
ATOM 808 N N . ASN A 1 103 ? 4.023 -5.288 -16.436 1.00 84.69 103 ASN A N 1
ATOM 809 C CA . ASN A 1 103 ? 4.947 -4.757 -17.446 1.00 84.69 103 ASN A CA 1
ATOM 810 C C . ASN A 1 103 ? 5.173 -3.247 -17.271 1.00 84.69 103 ASN A C 1
ATOM 812 O O . ASN A 1 103 ? 6.286 -2.751 -17.454 1.00 84.69 103 ASN A O 1
ATOM 816 N N . ASN A 1 104 ? 4.153 -2.517 -16.808 1.00 82.81 104 ASN A N 1
ATOM 817 C CA . ASN A 1 104 ? 4.255 -1.100 -16.475 1.00 82.81 104 ASN A CA 1
ATOM 818 C C . ASN A 1 104 ? 3.325 -0.728 -15.303 1.00 82.81 104 ASN A C 1
ATOM 820 O O . ASN A 1 104 ? 2.440 -1.484 -14.912 1.00 82.81 104 ASN A O 1
ATOM 824 N N . GLY A 1 105 ? 3.530 0.443 -14.700 1.00 83.12 105 GLY A N 1
ATOM 825 C CA . GLY A 1 105 ? 2.651 0.975 -13.656 1.00 83.12 105 GLY A CA 1
ATOM 826 C C . GLY A 1 105 ? 2.879 0.420 -12.246 1.00 83.12 105 GLY A C 1
ATOM 827 O O . GLY A 1 105 ? 2.156 0.824 -11.343 1.00 83.12 105 GLY A O 1
ATOM 828 N N . ASN A 1 106 ? 3.895 -0.423 -12.011 1.00 85.38 106 ASN A N 1
ATOM 829 C CA . ASN A 1 106 ? 4.152 -1.058 -10.703 1.00 85.38 106 ASN A CA 1
ATOM 830 C C . ASN A 1 106 ? 4.231 -0.072 -9.530 1.00 85.38 106 ASN A C 1
ATOM 832 O O . ASN A 1 106 ? 3.637 -0.315 -8.490 1.00 85.38 106 ASN A O 1
ATOM 836 N N . LYS A 1 107 ? 4.915 1.066 -9.699 1.00 81.88 107 LYS A N 1
ATOM 837 C CA . LYS A 1 107 ? 5.037 2.097 -8.651 1.00 81.88 107 LYS A CA 1
ATOM 838 C C . LYS A 1 107 ? 3.670 2.657 -8.246 1.00 81.88 107 LYS A C 1
ATOM 840 O O . LYS A 1 107 ? 3.348 2.760 -7.066 1.00 81.88 107 LYS A O 1
ATOM 845 N N . ARG A 1 108 ? 2.847 2.969 -9.252 1.00 80.12 108 ARG A N 1
ATOM 846 C CA . ARG A 1 108 ? 1.485 3.476 -9.068 1.00 80.12 108 ARG A CA 1
ATOM 847 C C . ARG A 1 108 ? 0.585 2.403 -8.459 1.00 80.12 108 ARG A C 1
ATOM 849 O O . ARG A 1 108 ? -0.124 2.696 -7.506 1.00 80.12 108 ARG A O 1
ATOM 856 N N . ALA A 1 109 ? 0.666 1.165 -8.942 1.00 87.12 109 ALA A N 1
ATOM 857 C CA . ALA A 1 109 ? -0.080 0.051 -8.370 1.00 87.12 109 ALA A CA 1
ATOM 858 C C . ALA A 1 109 ? 0.324 -0.259 -6.928 1.00 87.12 109 ALA A C 1
ATOM 860 O O . ALA A 1 109 ? -0.565 -0.490 -6.118 1.00 87.12 109 ALA A O 1
ATOM 861 N N . ALA A 1 110 ? 1.611 -0.215 -6.577 1.00 87.38 110 ALA A N 1
ATOM 862 C CA . ALA A 1 110 ? 2.072 -0.403 -5.202 1.00 87.38 110 ALA A CA 1
ATOM 863 C C . ALA A 1 110 ? 1.447 0.639 -4.267 1.00 87.38 110 ALA A C 1
ATOM 865 O O . ALA A 1 110 ? 0.858 0.272 -3.252 1.00 87.38 110 ALA A O 1
ATOM 866 N N . TRP A 1 111 ? 1.505 1.916 -4.665 1.00 83.81 111 TRP A N 1
ATOM 867 C CA . TRP A 1 111 ? 0.886 3.022 -3.939 1.00 83.81 111 TRP A CA 1
ATOM 868 C C . TRP A 1 111 ? -0.620 2.804 -3.794 1.00 83.81 111 TRP A C 1
ATOM 870 O O . TRP A 1 111 ? -1.123 2.592 -2.694 1.00 83.81 111 TRP A O 1
ATOM 880 N N . PHE A 1 112 ? -1.343 2.769 -4.908 1.00 84.06 112 PHE A N 1
ATOM 881 C CA . PHE A 1 112 ? -2.801 2.720 -4.894 1.00 84.06 112 PHE A CA 1
ATOM 882 C C . PHE A 1 112 ? -3.352 1.467 -4.215 1.00 84.06 112 PHE A C 1
ATOM 884 O O . PHE A 1 112 ? -4.322 1.559 -3.467 1.00 84.06 112 PHE A O 1
ATOM 891 N N . THR A 1 113 ? -2.723 0.309 -4.426 1.00 88.75 113 THR A N 1
ATOM 892 C CA . THR A 1 113 ? -3.134 -0.940 -3.776 1.00 88.75 113 THR A CA 1
ATOM 893 C C . THR A 1 113 ? -2.953 -0.821 -2.269 1.00 88.75 113 THR A C 1
ATOM 895 O O . THR A 1 113 ? -3.914 -1.011 -1.530 1.00 88.75 113 THR A O 1
ATOM 898 N N . ALA A 1 114 ? -1.766 -0.440 -1.790 1.00 90.00 114 ALA A N 1
ATOM 899 C CA . ALA A 1 114 ? -1.518 -0.321 -0.356 1.00 90.00 114 ALA A CA 1
ATOM 900 C C . ALA A 1 114 ? -2.505 0.638 0.329 1.00 90.00 114 ALA A C 1
ATOM 902 O O . ALA A 1 114 ? -3.046 0.297 1.377 1.00 90.00 114 ALA A O 1
ATOM 903 N N . PHE A 1 115 ? -2.798 1.790 -0.281 1.00 87.62 115 PHE A N 1
ATOM 904 C CA . PHE A 1 115 ? -3.744 2.756 0.287 1.00 87.62 115 PHE A CA 1
ATOM 905 C C . PHE A 1 115 ? -5.191 2.300 0.224 1.00 87.62 115 PHE A C 1
ATOM 907 O O . PHE A 1 115 ? -5.896 2.418 1.219 1.00 87.62 115 PHE A O 1
ATOM 914 N N . THR A 1 116 ? -5.622 1.717 -0.894 1.00 88.19 116 THR A N 1
ATOM 915 C CA . THR A 1 116 ? -6.979 1.166 -1.014 1.00 88.19 116 THR A CA 1
ATOM 916 C C . THR A 1 116 ? -7.229 0.130 0.079 1.00 88.19 116 THR A C 1
ATOM 918 O O . THR A 1 116 ? -8.237 0.192 0.780 1.00 88.19 116 THR A O 1
ATOM 921 N N . PHE A 1 117 ? -6.284 -0.790 0.285 1.00 90.19 117 PHE A N 1
ATOM 922 C CA . PHE A 1 117 ? -6.409 -1.809 1.323 1.00 90.19 117 PHE A CA 1
ATOM 923 C C . PHE A 1 117 ? -6.286 -1.238 2.740 1.00 90.19 117 PHE A C 1
ATOM 925 O O . PHE A 1 117 ? -6.992 -1.719 3.627 1.00 90.19 117 PHE A O 1
ATOM 932 N N . LEU A 1 118 ? -5.455 -0.217 2.968 1.00 91.75 118 LEU A N 1
ATOM 933 C CA . LEU A 1 118 ? -5.369 0.456 4.266 1.00 91.75 118 LEU A CA 1
ATOM 934 C C . LEU A 1 118 ? -6.692 1.138 4.625 1.00 91.75 118 LEU A C 1
ATOM 936 O O . LEU A 1 118 ? -7.214 0.898 5.711 1.00 91.75 118 LEU A O 1
ATOM 940 N N . THR A 1 119 ? -7.257 1.928 3.710 1.00 89.88 119 THR A N 1
ATOM 941 C CA . THR A 1 119 ? -8.534 2.630 3.901 1.00 89.88 119 THR A CA 1
ATOM 942 C C . THR A 1 119 ? -9.666 1.649 4.178 1.00 89.88 119 THR A C 1
ATOM 944 O O . THR A 1 119 ? -10.337 1.762 5.202 1.00 89.88 119 THR A O 1
ATOM 947 N N . LEU A 1 120 ? -9.820 0.623 3.332 1.00 88.62 120 LEU A N 1
ATOM 948 C CA . LEU A 1 120 ? -10.873 -0.380 3.503 1.00 88.62 120 LEU A CA 1
ATOM 949 C C . LEU A 1 120 ? -10.774 -1.094 4.854 1.00 88.62 120 LEU A C 1
ATOM 951 O O . LEU A 1 120 ? -11.792 -1.306 5.515 1.00 88.62 120 LEU A O 1
ATOM 955 N N . ASN A 1 121 ? -9.560 -1.457 5.276 1.00 91.00 121 ASN A N 1
ATOM 956 C CA . ASN A 1 121 ? -9.348 -2.113 6.562 1.00 91.00 121 ASN A CA 1
ATOM 957 C C . ASN A 1 121 ? -9.549 -1.168 7.745 1.00 91.00 121 ASN A C 1
ATOM 959 O O . ASN A 1 121 ? -10.071 -1.608 8.765 1.00 91.00 121 ASN A O 1
ATOM 963 N N . ILE A 1 122 ? -9.177 0.106 7.636 1.00 90.81 122 ILE A N 1
ATOM 964 C CA . ILE A 1 122 ? -9.445 1.087 8.690 1.00 90.81 122 ILE A CA 1
ATOM 965 C C . ILE A 1 122 ? -10.954 1.207 8.925 1.00 90.81 122 ILE A C 1
ATOM 967 O O . ILE A 1 122 ? -11.424 0.972 10.038 1.00 90.81 122 ILE A O 1
ATOM 971 N N . GLU A 1 123 ? -11.715 1.453 7.861 1.00 86.62 123 GLU A N 1
ATOM 972 C CA . GLU A 1 123 ? -13.161 1.662 7.941 1.00 86.62 123 GLU A CA 1
ATOM 973 C C . GLU A 1 123 ? -13.923 0.413 8.406 1.00 86.62 123 GLU A C 1
ATOM 975 O O . GLU A 1 123 ? -14.856 0.498 9.206 1.00 86.62 123 GLU A O 1
ATOM 980 N N . ASN A 1 124 ? -13.542 -0.768 7.909 1.00 85.25 124 ASN A N 1
ATOM 981 C CA . ASN A 1 124 ? -14.362 -1.970 8.064 1.00 85.25 124 ASN A CA 1
ATOM 982 C C . ASN A 1 124 ? -13.830 -2.983 9.083 1.00 85.25 124 ASN A C 1
ATOM 984 O O . ASN A 1 124 ? -14.597 -3.842 9.516 1.00 85.25 124 ASN A O 1
ATOM 988 N N . TYR A 1 125 ? -12.556 -2.903 9.468 1.00 86.44 125 TYR A N 1
ATOM 989 C CA . TYR A 1 125 ? -11.942 -3.810 10.440 1.00 86.44 125 TYR A CA 1
ATOM 990 C C . TYR A 1 125 ? -11.445 -3.060 11.679 1.00 86.44 125 TYR A C 1
ATOM 992 O O . TYR A 1 125 ? -11.901 -3.357 12.780 1.00 86.44 125 TYR A O 1
ATOM 1000 N N . VAL A 1 126 ? -10.578 -2.054 11.524 1.00 88.44 126 VAL A N 1
ATOM 1001 C CA . VAL A 1 126 ? -9.975 -1.331 12.658 1.00 88.44 126 VAL A CA 1
ATOM 1002 C C . VAL A 1 126 ? -11.037 -0.605 13.475 1.00 88.44 126 VAL A C 1
ATOM 1004 O O . VAL A 1 126 ? -11.117 -0.832 14.678 1.00 88.44 126 VAL A O 1
ATOM 1007 N N . ASN A 1 127 ? -11.884 0.206 12.838 1.00 87.06 127 ASN A N 1
ATOM 1008 C CA . ASN A 1 127 ? -12.888 1.011 13.541 1.00 87.06 127 ASN A CA 1
ATOM 1009 C C . ASN A 1 127 ? -14.002 0.159 14.158 1.00 87.06 127 ASN A C 1
ATOM 1011 O O . ASN A 1 127 ? -14.594 0.546 15.158 1.00 87.06 127 ASN A O 1
ATOM 1015 N N . ARG A 1 128 ? -14.276 -1.022 13.590 1.00 84.75 128 ARG A N 1
ATOM 1016 C CA . ARG A 1 128 ? -15.279 -1.952 14.132 1.00 84.75 128 ARG A CA 1
ATOM 1017 C C . ARG A 1 128 ? -14.748 -2.784 15.294 1.00 84.75 128 ARG A C 1
ATOM 1019 O O . ARG A 1 128 ? -15.505 -3.114 16.199 1.00 84.75 128 ARG A O 1
ATOM 1026 N N . ALA A 1 129 ? -13.469 -3.150 15.252 1.00 82.06 129 ALA A N 1
ATOM 1027 C CA . ALA A 1 129 ? -12.814 -3.911 16.311 1.00 82.06 129 ALA A CA 1
ATOM 1028 C C . ALA A 1 129 ? -12.242 -3.015 17.429 1.00 82.06 129 ALA A C 1
ATOM 1030 O O . ALA A 1 129 ? -11.924 -3.505 18.513 1.00 82.06 129 ALA A O 1
ATOM 1031 N N . GLY A 1 130 ? -12.052 -1.722 17.158 1.00 69.75 130 GLY A N 1
ATOM 1032 C CA . GLY A 1 130 ? -11.398 -0.755 18.034 1.00 69.75 130 GLY A CA 1
ATOM 1033 C C . GLY A 1 130 ? -12.357 0.088 18.877 1.00 69.75 130 GLY A C 1
ATOM 1034 O O . GLY A 1 130 ? -13.560 0.129 18.653 1.00 69.75 130 GLY A O 1
ATOM 1035 N N . LYS A 1 131 ? -11.789 0.793 19.866 1.00 66.25 131 LYS A N 1
ATOM 1036 C CA . LYS A 1 131 ? -12.496 1.784 20.706 1.00 66.25 131 LYS A CA 1
ATOM 1037 C C . LYS A 1 131 ? -12.411 3.219 20.166 1.00 66.25 131 LYS A C 1
ATOM 1039 O O . LYS A 1 131 ? -13.061 4.102 20.710 1.00 66.25 131 LYS A O 1
ATOM 1044 N N . LYS A 1 132 ? -11.553 3.447 19.171 1.00 74.50 132 LYS A N 1
ATOM 1045 C CA . LYS A 1 132 ? -11.209 4.751 18.594 1.00 74.50 132 LYS A CA 1
ATOM 1046 C C . LYS A 1 132 ? -11.462 4.698 17.092 1.00 74.50 132 LYS A C 1
ATOM 1048 O O . LYS A 1 132 ? -11.139 3.681 16.473 1.00 74.50 132 LYS A O 1
ATOM 1053 N N . GLY A 1 133 ? -12.037 5.763 16.542 1.00 86.25 133 GLY A N 1
ATOM 1054 C CA . GLY A 1 133 ? -12.189 5.926 15.101 1.00 86.25 133 GLY A CA 1
ATOM 1055 C C . GLY A 1 133 ? -10.855 6.318 14.479 1.00 86.25 133 GLY A C 1
ATOM 1056 O O . GLY A 1 133 ? -10.090 7.081 15.063 1.00 86.25 133 GLY A O 1
ATOM 1057 N N . TYR A 1 134 ? -10.551 5.775 13.312 1.00 90.19 134 TYR A N 1
ATOM 1058 C CA . TYR A 1 134 ? -9.407 6.160 12.504 1.00 90.19 134 TYR A CA 1
ATOM 1059 C C . TYR A 1 134 ? -9.855 6.458 11.077 1.00 90.19 134 TYR A C 1
ATOM 1061 O O . TYR A 1 134 ? -10.789 5.842 10.565 1.00 90.19 134 TYR A O 1
ATOM 1069 N N . LEU A 1 135 ? -9.125 7.345 10.409 1.00 89.12 135 LEU A N 1
ATOM 1070 C CA . LEU A 1 135 ? -9.306 7.683 9.002 1.00 89.12 135 LEU A CA 1
ATOM 1071 C C . LEU A 1 135 ? -7.965 7.599 8.268 1.00 89.12 135 LEU A C 1
ATOM 1073 O O . LEU A 1 135 ? -6.932 8.012 8.799 1.00 89.12 135 LEU A O 1
ATOM 1077 N N . CYS A 1 136 ? -7.977 7.104 7.028 1.00 88.44 136 CYS A N 1
ATOM 1078 C CA . CYS A 1 136 ? -6.831 7.243 6.133 1.00 88.44 136 CYS A CA 1
ATOM 1079 C C . CYS A 1 136 ? -6.915 8.572 5.374 1.00 88.44 136 CYS A C 1
ATOM 1081 O O . CYS A 1 136 ? -7.793 8.760 4.537 1.00 88.44 136 CYS A O 1
ATOM 1083 N N . ILE A 1 137 ? -5.973 9.478 5.629 1.00 85.88 137 ILE A N 1
ATOM 1084 C CA . ILE A 1 137 ? -5.941 10.817 5.020 1.00 85.88 137 ILE A CA 1
ATOM 1085 C C . ILE A 1 137 ? -5.102 10.882 3.737 1.00 85.88 137 ILE A C 1
ATOM 1087 O O . ILE A 1 137 ? -5.005 11.939 3.125 1.00 85.88 137 ILE A O 1
ATOM 1091 N N . ALA A 1 138 ? -4.506 9.762 3.307 1.00 74.50 138 ALA A N 1
ATOM 1092 C CA . ALA A 1 138 ? -3.535 9.702 2.206 1.00 74.50 138 ALA A CA 1
ATOM 1093 C C . ALA A 1 138 ? -4.035 10.289 0.873 1.00 74.50 138 ALA A C 1
ATOM 1095 O O . ALA A 1 138 ? -3.226 10.722 0.056 1.00 74.50 138 ALA A O 1
ATOM 1096 N N . MET A 1 139 ? -5.353 10.279 0.656 1.00 65.38 139 MET A N 1
ATOM 1097 C CA . MET A 1 139 ? -6.008 10.724 -0.578 1.00 65.38 139 MET A CA 1
ATOM 1098 C C . MET A 1 139 ? -6.880 11.979 -0.375 1.00 65.38 139 MET A C 1
ATOM 1100 O O . MET A 1 139 ? -7.613 12.355 -1.286 1.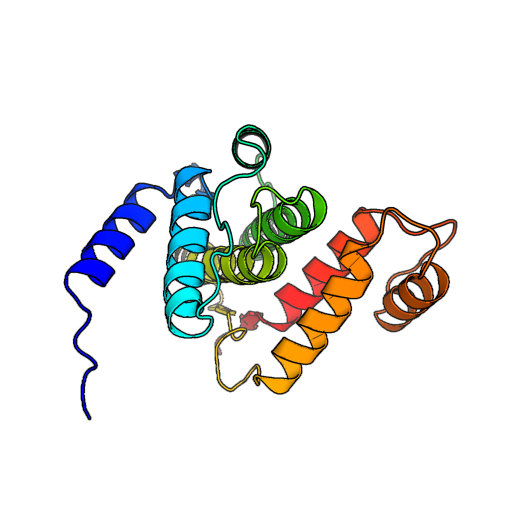00 65.38 139 MET A O 1
ATOM 1104 N N . GLY A 1 140 ? -6.829 12.603 0.808 1.00 69.12 140 GLY A N 1
ATOM 1105 C CA . GLY A 1 140 ? -7.585 13.812 1.145 1.00 69.12 140 GLY A CA 1
ATOM 1106 C C . GLY A 1 140 ? -6.742 15.088 1.077 1.00 69.12 140 GLY A C 1
ATOM 1107 O O . GLY A 1 140 ? -5.529 15.039 0.881 1.00 69.12 140 GLY A O 1
ATOM 1108 N N . GLU A 1 141 ? -7.377 16.241 1.292 1.00 70.56 141 GLU A N 1
ATOM 1109 C CA . GLU A 1 141 ? -6.707 17.556 1.297 1.00 70.56 141 GLU A CA 1
ATOM 1110 C C . GLU A 1 141 ? -5.609 17.665 2.371 1.00 70.56 141 GLU A C 1
ATOM 1112 O O . GLU A 1 141 ? -4.610 18.358 2.187 1.00 70.56 141 GLU A O 1
ATOM 1117 N N . GLU A 1 142 ? -5.747 16.912 3.465 1.00 77.62 142 GLU A N 1
ATOM 1118 C CA . GLU A 1 142 ? -4.768 16.825 4.557 1.00 77.62 142 GLU A CA 1
ATOM 1119 C C . GLU A 1 142 ? -3.444 16.167 4.145 1.00 77.62 142 GLU A C 1
ATOM 1121 O O . GLU A 1 142 ? -2.426 16.312 4.831 1.00 77.62 142 GLU A O 1
ATOM 1126 N N . TYR A 1 143 ? -3.435 15.448 3.022 1.00 76.31 143 TYR A N 1
ATOM 1127 C CA . TYR A 1 143 ? -2.232 14.875 2.444 1.00 76.31 143 TYR A CA 1
ATOM 1128 C C . TYR A 1 143 ? -2.045 15.391 1.010 1.00 76.31 143 TYR A C 1
ATOM 1130 O O . TYR A 1 143 ? -2.377 14.698 0.043 1.00 76.31 143 TYR A O 1
ATOM 1138 N N . PRO A 1 144 ? -1.523 16.624 0.854 1.00 78.56 144 PRO A N 1
ATOM 1139 C CA . PRO A 1 144 ? -1.554 17.344 -0.413 1.00 78.56 144 PRO A CA 1
ATOM 1140 C C . PRO A 1 144 ? -0.756 16.632 -1.507 1.00 78.56 144 PRO A C 1
ATOM 1142 O O . PRO A 1 144 ? 0.204 15.897 -1.245 1.00 78.56 144 PRO A O 1
ATOM 1145 N N . LYS A 1 145 ? -1.139 16.882 -2.762 1.00 75.12 145 LYS A N 1
ATOM 1146 C CA . LYS A 1 145 ? -0.574 16.226 -3.950 1.00 75.12 145 LYS A CA 1
ATOM 1147 C C . LYS A 1 145 ? 0.943 16.395 -4.043 1.00 75.12 145 LYS A C 1
ATOM 1149 O O . LYS A 1 145 ? 1.641 15.458 -4.415 1.00 75.12 145 LYS A O 1
ATOM 1154 N N . GLU A 1 146 ? 1.469 17.553 -3.660 1.00 81.81 146 GLU A N 1
ATOM 1155 C CA . GLU A 1 146 ? 2.905 17.840 -3.635 1.00 81.81 146 GLU A CA 1
ATOM 1156 C C . GLU A 1 146 ? 3.636 16.880 -2.696 1.00 81.81 146 GLU A C 1
ATOM 1158 O O . GLU A 1 146 ? 4.682 16.334 -3.049 1.00 81.81 146 GLU A O 1
ATOM 1163 N N . LYS A 1 147 ? 3.054 16.616 -1.522 1.00 81.75 147 LYS A N 1
ATOM 1164 C CA . LYS A 1 147 ? 3.600 15.670 -0.549 1.00 81.75 147 LYS A CA 1
ATOM 1165 C C . LYS A 1 147 ? 3.533 14.242 -1.087 1.00 81.75 147 LYS A C 1
ATOM 1167 O O . LYS A 1 147 ? 4.525 13.527 -1.010 1.00 81.75 147 LYS A O 1
ATOM 1172 N N . GLN A 1 148 ? 2.424 13.848 -1.718 1.00 75.50 148 GLN A N 1
ATOM 1173 C CA . GLN A 1 148 ? 2.307 12.539 -2.380 1.00 75.50 148 GLN A CA 1
ATOM 1174 C C . GLN A 1 148 ? 3.392 12.337 -3.447 1.00 75.50 148 GLN A C 1
ATOM 1176 O O . GLN A 1 148 ? 4.028 11.286 -3.490 1.00 75.50 148 GLN A O 1
ATOM 1181 N N . LEU A 1 149 ? 3.645 13.353 -4.279 1.00 74.38 149 LEU A N 1
ATOM 1182 C CA . LEU A 1 149 ? 4.681 13.313 -5.315 1.00 74.38 149 LEU A CA 1
ATOM 1183 C C . LEU A 1 149 ? 6.092 13.226 -4.719 1.00 74.38 149 LEU A C 1
ATOM 1185 O O . LEU A 1 149 ? 6.923 12.466 -5.220 1.00 74.38 149 LEU A O 1
ATOM 1189 N N . GLN A 1 150 ? 6.360 13.955 -3.632 1.00 82.12 150 GLN A N 1
ATOM 1190 C CA . GLN A 1 150 ? 7.635 13.873 -2.917 1.00 82.12 150 GLN A CA 1
ATOM 1191 C C . GLN A 1 150 ? 7.872 12.478 -2.327 1.00 82.12 150 GLN A C 1
ATOM 1193 O O . GLN A 1 150 ? 8.961 11.924 -2.486 1.00 82.12 150 GLN A O 1
ATOM 1198 N N . GLU A 1 151 ? 6.870 11.882 -1.674 1.00 83.25 151 GLU A N 1
ATOM 1199 C CA . GLU A 1 151 ? 7.010 10.530 -1.125 1.00 83.25 151 GLU A CA 1
ATOM 1200 C C . GLU A 1 151 ? 7.109 9.472 -2.222 1.00 83.25 151 GLU A C 1
ATOM 1202 O O . GLU A 1 151 ? 7.898 8.538 -2.091 1.00 83.25 151 GLU A O 1
ATOM 1207 N N . ALA A 1 152 ? 6.390 9.637 -3.336 1.00 75.31 152 ALA A N 1
ATOM 1208 C CA . ALA A 1 152 ? 6.546 8.770 -4.496 1.00 75.31 152 ALA A CA 1
ATOM 1209 C C . ALA A 1 152 ? 8.004 8.774 -4.979 1.00 75.31 152 ALA A C 1
ATOM 1211 O O . ALA A 1 152 ? 8.604 7.707 -5.072 1.00 75.31 152 ALA A O 1
ATOM 1212 N N . ALA A 1 153 ? 8.616 9.947 -5.178 1.00 76.50 153 ALA A N 1
ATOM 1213 C CA . ALA A 1 153 ? 10.019 10.059 -5.587 1.00 76.50 153 ALA A CA 1
ATOM 1214 C C . ALA A 1 153 ? 10.995 9.412 -4.580 1.00 76.50 153 ALA A C 1
ATOM 1216 O O . ALA A 1 153 ? 11.948 8.732 -4.970 1.00 76.50 153 ALA A O 1
ATOM 1217 N N . ARG A 1 154 ? 10.744 9.566 -3.274 1.00 82.88 154 ARG A N 1
ATOM 1218 C CA . ARG A 1 154 ? 11.536 8.915 -2.213 1.00 82.88 154 ARG A CA 1
ATOM 1219 C C . ARG A 1 154 ? 11.423 7.394 -2.264 1.00 82.88 154 ARG A C 1
ATOM 1221 O O . ARG A 1 154 ? 12.417 6.687 -2.105 1.00 82.88 154 ARG A O 1
ATOM 1228 N N . LEU A 1 155 ? 10.228 6.884 -2.526 1.00 78.81 155 LEU A N 1
ATOM 1229 C CA . LEU A 1 155 ? 9.982 5.454 -2.665 1.00 78.81 155 LEU A CA 1
ATOM 1230 C C . LEU A 1 155 ? 10.606 4.872 -3.926 1.00 78.81 155 LEU A C 1
ATOM 1232 O O . LEU A 1 155 ? 11.066 3.737 -3.885 1.00 78.81 155 LEU A O 1
ATOM 1236 N N . GLU A 1 156 ? 10.686 5.635 -5.017 1.00 75.44 156 GLU A N 1
ATOM 1237 C CA . GLU A 1 156 ? 11.430 5.213 -6.207 1.00 75.44 156 GLU A CA 1
ATOM 1238 C C . GLU A 1 156 ? 12.906 4.989 -5.892 1.00 75.44 156 GLU A C 1
ATOM 1240 O O . GLU A 1 156 ? 13.464 3.951 -6.240 1.00 75.44 156 GLU A O 1
ATOM 1245 N N . MET A 1 157 ? 13.517 5.922 -5.163 1.00 80.50 157 MET A N 1
ATOM 1246 C CA . MET A 1 157 ? 14.897 5.780 -4.710 1.00 80.50 157 MET A CA 1
ATOM 1247 C C . MET A 1 157 ? 15.076 4.540 -3.816 1.00 80.50 157 MET A C 1
ATOM 1249 O O . MET A 1 157 ? 16.089 3.849 -3.923 1.00 80.50 157 MET A O 1
ATOM 1253 N N . LEU A 1 158 ? 14.102 4.219 -2.958 1.00 79.50 158 LEU A N 1
ATOM 1254 C CA . LEU A 1 158 ? 14.139 3.009 -2.129 1.00 79.50 158 LEU A CA 1
ATOM 1255 C C . LEU A 1 158 ? 13.852 1.713 -2.905 1.00 79.50 158 LEU A C 1
ATOM 1257 O O . LEU A 1 158 ? 14.346 0.659 -2.508 1.00 79.50 158 LEU A O 1
ATOM 1261 N N . ALA A 1 159 ? 13.090 1.767 -3.999 1.00 72.19 159 ALA A N 1
ATOM 1262 C CA . ALA A 1 159 ? 12.765 0.609 -4.835 1.00 72.19 159 ALA A CA 1
ATOM 1263 C C . ALA A 1 159 ? 14.001 0.014 -5.523 1.00 72.1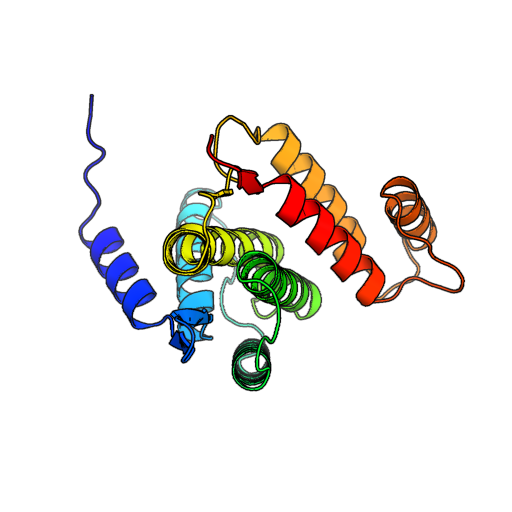9 159 ALA A C 1
ATOM 1265 O O . ALA A 1 159 ? 14.072 -1.192 -5.738 1.00 72.19 159 ALA A O 1
ATOM 1266 N N . GLU A 1 160 ? 15.009 0.838 -5.808 1.00 73.88 160 GLU A N 1
ATOM 1267 C CA . GLU A 1 160 ? 16.247 0.432 -6.485 1.00 73.88 160 GLU A CA 1
ATOM 1268 C C . GLU A 1 160 ? 17.230 -0.331 -5.578 1.00 73.88 160 GLU A C 1
ATOM 1270 O O . GLU A 1 160 ? 18.407 -0.455 -5.912 1.00 73.88 160 GLU A O 1
ATOM 1275 N N . TRP A 1 161 ? 16.797 -0.813 -4.407 1.00 70.44 161 TRP A N 1
ATOM 1276 C CA . TRP A 1 161 ? 17.658 -1.357 -3.346 1.00 70.44 161 TRP A CA 1
ATOM 1277 C C . TRP A 1 161 ? 18.598 -2.488 -3.785 1.00 70.44 161 TRP A C 1
ATOM 1279 O O . TRP A 1 161 ? 19.671 -2.647 -3.201 1.00 70.44 161 TRP A O 1
ATOM 1289 N N . HIS A 1 162 ? 18.257 -3.202 -4.857 1.00 63.06 162 HIS A N 1
ATOM 1290 C CA . HIS A 1 162 ? 19.161 -4.098 -5.569 1.00 63.06 162 HIS A CA 1
ATOM 1291 C C . HIS A 1 162 ? 20.072 -3.312 -6.528 1.00 63.06 162 HIS A C 1
ATOM 1293 O O . HIS A 1 162 ? 19.809 -3.211 -7.723 1.00 63.06 162 HIS A O 1
ATOM 1299 N N . GLY A 1 163 ? 21.159 -2.740 -6.006 1.00 64.25 163 GLY A N 1
ATOM 1300 C CA . GLY A 1 163 ? 22.188 -2.095 -6.830 1.00 64.25 163 GLY A CA 1
ATOM 1301 C C . GLY A 1 163 ? 22.999 -1.041 -6.082 1.00 64.25 163 GLY A C 1
ATOM 1302 O O . GLY A 1 163 ? 22.494 -0.405 -5.160 1.00 64.25 163 GLY A O 1
ATOM 1303 N N . GLY A 1 164 ? 24.257 -0.835 -6.481 1.00 70.88 164 GLY A N 1
ATOM 1304 C CA . GLY A 1 164 ? 25.176 0.102 -5.812 1.00 70.88 164 GLY A CA 1
ATOM 1305 C C . GLY A 1 164 ? 25.007 1.577 -6.203 1.00 70.88 164 GLY A C 1
ATOM 1306 O O . GLY A 1 164 ? 25.481 2.457 -5.491 1.00 70.88 164 GLY A O 1
ATOM 1307 N N . LYS A 1 165 ? 24.303 1.874 -7.308 1.00 77.88 165 LYS A N 1
ATOM 1308 C CA . LYS A 1 165 ? 24.304 3.200 -7.962 1.00 77.88 165 LYS A CA 1
ATOM 1309 C C . LYS A 1 165 ? 23.854 4.359 -7.056 1.00 77.88 165 LYS A C 1
ATOM 1311 O O . LYS A 1 165 ? 24.304 5.479 -7.257 1.00 77.88 165 LYS A O 1
ATOM 1316 N N . ARG A 1 166 ? 22.990 4.096 -6.067 1.00 81.69 166 ARG A N 1
ATOM 1317 C CA . ARG A 1 166 ? 22.435 5.100 -5.134 1.00 81.69 166 ARG A CA 1
ATOM 1318 C C . ARG A 1 166 ? 22.481 4.653 -3.673 1.00 81.69 166 ARG A C 1
ATOM 1320 O O . ARG A 1 166 ? 21.659 5.063 -2.857 1.00 81.69 166 ARG A O 1
ATOM 1327 N N . GLU A 1 167 ? 23.409 3.766 -3.317 1.00 86.31 167 GLU A N 1
ATOM 1328 C CA . GLU A 1 167 ? 23.437 3.187 -1.968 1.00 86.31 167 GLU A CA 1
ATOM 1329 C C . GLU A 1 167 ? 23.648 4.234 -0.868 1.00 86.31 167 GLU A C 1
ATOM 1331 O O . GLU A 1 167 ? 22.938 4.208 0.138 1.00 86.31 167 GLU A O 1
ATOM 1336 N N . LYS A 1 168 ? 24.554 5.191 -1.097 1.00 88.12 168 LYS A N 1
ATOM 1337 C CA . LYS A 1 168 ? 24.821 6.299 -0.174 1.00 88.12 168 LYS A CA 1
ATOM 1338 C C . LYS A 1 168 ? 23.582 7.173 0.049 1.00 88.12 168 LYS A C 1
ATOM 1340 O O . LYS A 1 168 ? 23.165 7.329 1.191 1.00 88.12 168 LYS A O 1
ATOM 1345 N N . GLU A 1 169 ? 22.952 7.648 -1.028 1.00 88.25 169 GLU A N 1
ATOM 1346 C CA . GLU A 1 169 ? 21.739 8.484 -0.964 1.00 88.25 169 GLU A CA 1
ATOM 1347 C C . GLU A 1 169 ? 20.602 7.788 -0.207 1.00 88.25 169 GLU A C 1
ATOM 1349 O O . GLU A 1 169 ? 19.953 8.380 0.652 1.00 88.25 169 GLU A O 1
ATOM 1354 N N . ARG A 1 170 ? 20.382 6.495 -0.475 1.00 88.88 170 ARG A N 1
ATOM 1355 C CA . ARG A 1 170 ? 19.360 5.717 0.235 1.00 88.88 170 ARG A CA 1
ATOM 1356 C C . ARG A 1 170 ? 19.679 5.572 1.717 1.00 88.88 170 ARG A C 1
ATOM 1358 O O . ARG A 1 170 ? 18.765 5.620 2.535 1.00 88.88 170 ARG A O 1
ATOM 1365 N N . LYS A 1 171 ? 20.950 5.358 2.071 1.00 90.44 171 LYS A N 1
ATOM 1366 C CA . LYS A 1 171 ? 21.365 5.234 3.470 1.00 90.44 171 LYS A CA 1
ATOM 1367 C C . LYS A 1 171 ? 21.127 6.549 4.208 1.00 90.44 171 LYS A C 1
ATOM 1369 O O . LYS A 1 171 ? 20.461 6.532 5.238 1.00 90.44 171 LYS A O 1
ATOM 1374 N N . GLU A 1 172 ? 21.593 7.660 3.643 1.00 90.62 172 GLU A N 1
ATOM 1375 C CA . GLU A 1 172 ? 21.389 9.009 4.187 1.00 90.62 172 GLU A CA 1
ATOM 1376 C C . GLU A 1 172 ? 19.899 9.318 4.355 1.00 90.62 172 GLU A C 1
ATOM 1378 O O . GLU A 1 172 ? 19.475 9.803 5.401 1.00 90.62 172 GLU A O 1
ATOM 1383 N N . PHE A 1 173 ? 19.079 8.952 3.371 1.00 90.50 173 PHE A N 1
ATOM 1384 C CA . PHE A 1 173 ? 17.633 9.119 3.443 1.00 90.50 173 PHE A CA 1
ATOM 1385 C C . PHE A 1 173 ? 16.975 8.296 4.559 1.00 90.50 173 PHE A C 1
ATOM 1387 O O . PHE A 1 173 ? 16.141 8.812 5.308 1.00 90.50 173 PHE A O 1
ATOM 1394 N N . LEU A 1 174 ? 17.326 7.012 4.678 1.00 91.50 174 LEU A N 1
ATOM 1395 C CA . LEU A 1 174 ? 16.792 6.142 5.727 1.00 91.50 174 LEU A CA 1
ATOM 1396 C C . LEU A 1 174 ? 17.200 6.661 7.112 1.00 91.50 174 LEU A C 1
ATOM 1398 O O . LEU A 1 174 ? 16.362 6.732 8.011 1.00 91.50 174 LEU A O 1
ATOM 1402 N N . GLU A 1 175 ? 18.449 7.096 7.269 1.00 92.12 175 GLU A N 1
ATOM 1403 C CA . GLU A 1 175 ? 18.957 7.669 8.517 1.00 92.12 175 GLU A CA 1
ATOM 1404 C C . GLU A 1 175 ? 18.275 8.999 8.862 1.00 92.12 175 GLU A C 1
ATOM 1406 O O . GLU A 1 175 ? 17.832 9.165 10.000 1.00 92.12 175 GLU A O 1
ATOM 1411 N N . ALA A 1 176 ? 18.074 9.891 7.885 1.00 90.25 176 ALA A N 1
ATOM 1412 C CA . ALA A 1 176 ? 17.300 11.126 8.049 1.00 90.25 176 ALA A CA 1
ATOM 1413 C C . ALA A 1 176 ? 15.830 10.853 8.412 1.00 90.25 176 ALA A C 1
ATOM 1415 O O . ALA A 1 176 ? 15.214 11.602 9.166 1.00 90.25 176 ALA A O 1
ATOM 1416 N N . SER A 1 177 ? 15.285 9.729 7.943 1.00 88.06 177 SER A N 1
ATOM 1417 C CA . SER A 1 177 ? 13.953 9.239 8.314 1.00 88.06 177 SER A CA 1
ATOM 1418 C C . SER A 1 177 ? 13.926 8.542 9.682 1.00 88.06 177 SER A C 1
ATOM 1420 O O . SER A 1 177 ? 12.895 7.988 10.071 1.00 88.06 177 SER A O 1
ATOM 1422 N N . GLY A 1 178 ? 15.044 8.538 10.419 1.00 91.62 178 GLY A N 1
ATOM 1423 C CA . GLY A 1 178 ? 15.198 7.962 11.754 1.00 91.62 178 GLY A CA 1
ATOM 1424 C C . GLY A 1 178 ? 15.331 6.435 11.782 1.00 91.62 178 GLY A C 1
ATOM 1425 O O . GLY A 1 178 ? 14.956 5.815 12.784 1.00 91.62 178 GLY A O 1
ATOM 1426 N N . ILE A 1 179 ? 15.817 5.823 10.697 1.00 93.31 179 ILE A N 1
ATOM 1427 C CA . ILE A 1 179 ? 16.056 4.378 10.558 1.00 93.31 179 ILE A CA 1
ATOM 1428 C C . ILE A 1 179 ? 17.563 4.121 10.569 1.00 93.31 179 ILE A C 1
ATOM 1430 O O . ILE A 1 179 ? 18.302 4.620 9.729 1.00 93.31 179 ILE A O 1
ATOM 1434 N N . LYS A 1 180 ? 18.037 3.325 11.530 1.00 92.00 180 LYS A N 1
ATOM 1435 C CA . LYS A 1 180 ? 19.475 3.078 11.722 1.00 92.00 180 LYS A CA 1
ATOM 1436 C C . LYS A 1 180 ? 19.989 2.010 10.755 1.00 92.00 180 LYS A C 1
ATOM 1438 O O . LYS A 1 180 ? 19.561 0.861 10.840 1.00 92.00 180 LYS A O 1
ATOM 1443 N N . VAL A 1 181 ? 20.976 2.349 9.921 1.00 89.75 181 VAL A N 1
ATOM 1444 C CA . VAL A 1 181 ? 21.579 1.436 8.933 1.00 89.75 181 VAL A CA 1
ATOM 1445 C C . VAL A 1 181 ? 23.046 1.149 9.291 1.00 89.75 181 VAL A C 1
ATOM 1447 O O . VAL A 1 181 ? 23.944 1.929 8.993 1.00 89.75 181 VAL A O 1
ATOM 1450 N N . ARG A 1 182 ? 23.319 0.008 9.942 1.00 82.94 182 ARG A N 1
ATOM 1451 C CA . ARG A 1 182 ? 24.666 -0.299 10.482 1.00 82.94 182 ARG A CA 1
ATOM 1452 C C . ARG A 1 182 ? 25.661 -0.861 9.465 1.00 82.94 182 ARG A C 1
ATOM 1454 O O . ARG A 1 182 ? 26.800 -0.420 9.442 1.00 82.94 182 ARG A O 1
ATOM 1461 N N . SER A 1 183 ? 25.254 -1.842 8.661 1.00 79.25 183 SER A N 1
ATOM 1462 C CA . SER A 1 183 ? 26.171 -2.601 7.790 1.00 79.25 183 SER A CA 1
ATOM 1463 C C . SER A 1 183 ? 25.783 -2.615 6.312 1.00 79.25 183 SER A C 1
ATOM 1465 O O . SER A 1 183 ? 26.582 -3.027 5.484 1.00 79.25 183 SER A O 1
ATOM 1467 N N . GLY A 1 184 ? 24.570 -2.171 5.982 1.00 85.00 184 GLY A N 1
ATOM 1468 C CA . GLY A 1 184 ? 24.033 -2.164 4.624 1.00 85.00 184 GLY A CA 1
ATOM 1469 C C . GLY A 1 184 ? 22.517 -2.015 4.638 1.00 85.00 184 GLY A C 1
ATOM 1470 O O . GLY A 1 184 ? 21.868 -2.246 5.666 1.00 85.00 184 GLY A O 1
ATOM 1471 N N . ILE A 1 185 ? 21.943 -1.606 3.512 1.00 87.25 185 ILE A N 1
ATOM 1472 C CA . ILE A 1 185 ? 20.493 -1.447 3.376 1.00 87.25 185 ILE A CA 1
ATOM 1473 C C . ILE A 1 185 ? 19.851 -2.828 3.220 1.00 87.25 185 ILE A C 1
ATOM 1475 O O . ILE A 1 185 ? 20.303 -3.650 2.432 1.00 87.25 185 ILE A O 1
ATOM 1479 N N . LYS A 1 186 ? 18.795 -3.090 3.993 1.00 88.12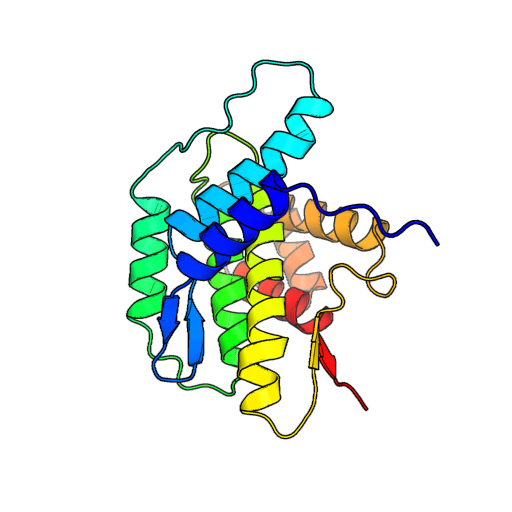 186 LYS A N 1
ATOM 1480 C CA . LYS A 1 186 ? 18.048 -4.350 4.004 1.00 88.12 186 LYS A CA 1
ATOM 1481 C C . LYS A 1 186 ? 16.577 -4.066 3.741 1.00 88.12 186 LYS A C 1
ATOM 1483 O O . LYS A 1 186 ? 16.108 -2.971 4.057 1.00 88.12 186 LYS A O 1
ATOM 1488 N N . GLU A 1 187 ? 15.838 -5.074 3.276 1.00 87.31 187 GLU A N 1
ATOM 1489 C CA . GLU A 1 187 ? 14.384 -4.973 3.081 1.00 87.31 187 GLU A CA 1
ATOM 1490 C C . GLU A 1 187 ? 13.664 -4.416 4.310 1.00 87.31 187 GLU A C 1
ATOM 1492 O O . GLU A 1 187 ? 12.778 -3.575 4.192 1.00 87.31 187 GLU A O 1
ATOM 1497 N N . GLU A 1 188 ? 14.063 -4.853 5.506 1.00 89.50 188 GLU A N 1
ATOM 1498 C CA . GLU A 1 188 ? 13.412 -4.423 6.742 1.00 89.50 188 GLU A CA 1
ATOM 1499 C C . GLU A 1 188 ? 13.559 -2.914 6.988 1.00 89.50 188 GLU A C 1
ATOM 1501 O O . GLU A 1 188 ? 12.649 -2.310 7.543 1.00 89.50 188 GLU A O 1
ATOM 1506 N N . HIS A 1 189 ? 14.630 -2.265 6.517 1.00 90.50 189 HIS A N 1
ATOM 1507 C CA . HIS A 1 189 ? 14.743 -0.804 6.612 1.00 90.50 189 HIS A CA 1
ATOM 1508 C C . HIS A 1 189 ? 13.688 -0.112 5.739 1.00 90.50 189 HIS A C 1
ATOM 1510 O O . HIS A 1 189 ? 13.052 0.846 6.172 1.00 90.50 189 HIS A O 1
ATOM 1516 N N . ILE A 1 190 ? 13.441 -0.639 4.538 1.00 87.94 190 ILE A N 1
ATOM 1517 C CA . ILE A 1 190 ? 12.408 -0.126 3.629 1.00 87.94 190 ILE A CA 1
ATOM 1518 C C . ILE A 1 190 ? 11.021 -0.373 4.231 1.00 87.94 190 ILE A C 1
ATOM 1520 O O . ILE A 1 190 ? 10.188 0.530 4.251 1.00 87.94 190 ILE A O 1
ATOM 1524 N N . ARG A 1 191 ? 10.779 -1.560 4.808 1.00 89.00 191 ARG A N 1
ATOM 1525 C CA . ARG A 1 191 ? 9.523 -1.862 5.516 1.00 89.00 191 ARG A CA 1
ATOM 1526 C C . ARG A 1 191 ? 9.307 -0.944 6.716 1.00 89.00 191 ARG A C 1
ATOM 1528 O O . ARG A 1 191 ? 8.184 -0.505 6.934 1.00 89.00 191 ARG A O 1
ATOM 1535 N N . GLN A 1 192 ? 10.348 -0.626 7.485 1.00 91.00 192 GLN A N 1
ATOM 1536 C CA . GLN A 1 192 ? 10.255 0.328 8.595 1.00 91.00 192 GLN A CA 1
ATOM 1537 C C . GLN A 1 192 ? 9.872 1.727 8.113 1.00 91.00 192 GLN A C 1
ATOM 1539 O O . GLN A 1 192 ? 8.997 2.350 8.714 1.00 91.00 192 GLN A O 1
ATOM 1544 N N . TYR A 1 193 ? 10.476 2.195 7.018 1.00 91.81 193 TYR A N 1
ATOM 1545 C CA . TYR A 1 193 ? 10.103 3.467 6.405 1.00 91.81 193 TYR A CA 1
ATOM 1546 C C . TYR A 1 193 ? 8.644 3.454 5.942 1.00 91.81 193 TYR A C 1
ATOM 1548 O O . TYR A 1 193 ? 7.876 4.327 6.334 1.00 91.81 193 TYR A O 1
ATOM 1556 N N . LEU A 1 194 ? 8.230 2.416 5.210 1.00 90.62 194 LEU A N 1
ATOM 1557 C CA . LEU A 1 194 ? 6.847 2.250 4.759 1.00 90.62 194 LEU A CA 1
ATOM 1558 C C . LEU A 1 194 ? 5.855 2.237 5.929 1.00 90.62 194 LEU A C 1
ATOM 1560 O O . LEU A 1 194 ? 4.828 2.902 5.856 1.00 90.62 194 LEU A O 1
ATOM 1564 N N . ARG A 1 195 ? 6.163 1.546 7.035 1.00 90.62 195 ARG A N 1
ATOM 1565 C CA . ARG A 1 195 ? 5.315 1.559 8.242 1.00 90.62 195 ARG A CA 1
ATOM 1566 C C . ARG A 1 195 ? 5.148 2.974 8.796 1.00 90.62 195 ARG A C 1
ATOM 1568 O O . ARG A 1 195 ? 4.026 3.360 9.103 1.00 90.62 195 ARG A O 1
ATOM 1575 N N . ARG A 1 196 ? 6.237 3.745 8.911 1.00 91.50 196 ARG A N 1
ATOM 1576 C CA . ARG A 1 196 ? 6.190 5.141 9.388 1.00 91.50 196 ARG A CA 1
ATOM 1577 C C . ARG A 1 196 ? 5.394 6.031 8.441 1.00 91.50 196 ARG A C 1
ATOM 1579 O O . ARG A 1 196 ? 4.568 6.814 8.899 1.00 91.50 196 ARG A O 1
ATOM 1586 N N . LEU A 1 197 ? 5.621 5.878 7.140 1.00 89.62 197 LEU A N 1
ATOM 1587 C CA . LEU A 1 197 ? 4.924 6.626 6.106 1.00 89.62 197 LEU A CA 1
ATOM 1588 C C . LEU A 1 197 ? 3.414 6.371 6.163 1.00 89.62 197 LEU A C 1
ATOM 1590 O O . LEU A 1 197 ? 2.648 7.321 6.295 1.00 89.62 197 LEU A O 1
ATOM 1594 N N . LEU A 1 198 ? 2.991 5.105 6.135 1.00 89.50 198 LEU A N 1
ATOM 1595 C CA . LEU A 1 198 ? 1.573 4.746 6.189 1.00 89.50 198 LEU A CA 1
ATOM 1596 C C . LEU A 1 198 ? 0.925 5.182 7.505 1.00 89.50 198 LEU A C 1
ATOM 1598 O O . LEU A 1 198 ? -0.178 5.713 7.483 1.00 89.50 198 LEU A O 1
ATOM 1602 N N . LEU A 1 199 ? 1.618 5.029 8.638 1.00 90.50 199 LEU A N 1
ATOM 1603 C CA . LEU A 1 199 ? 1.116 5.500 9.930 1.00 90.50 199 LEU A CA 1
ATOM 1604 C C . LEU A 1 199 ? 0.921 7.023 9.946 1.00 90.50 199 LEU A C 1
ATOM 1606 O O . LEU A 1 199 ? -0.066 7.495 10.495 1.00 90.50 199 LEU A O 1
ATOM 1610 N N . SER A 1 200 ? 1.804 7.791 9.298 1.00 88.56 200 SER A N 1
ATOM 1611 C CA . SER A 1 200 ? 1.660 9.254 9.186 1.00 88.56 200 SER A CA 1
ATOM 1612 C C . SER A 1 200 ? 0.442 9.705 8.370 1.00 88.56 200 SER A C 1
ATOM 1614 O O . SER A 1 200 ? 0.109 10.887 8.359 1.00 88.56 200 SER A O 1
ATOM 1616 N N . MET A 1 201 ? -0.201 8.770 7.671 1.00 88.56 201 MET A N 1
ATOM 1617 C CA . MET A 1 201 ? -1.407 8.985 6.877 1.00 88.56 201 MET A CA 1
ATOM 1618 C C . MET A 1 201 ? -2.653 8.395 7.547 1.00 88.56 201 MET A C 1
ATOM 1620 O O . MET A 1 201 ? -3.706 8.316 6.913 1.00 88.56 201 MET A O 1
ATOM 1624 N N . VAL A 1 202 ? -2.546 7.964 8.804 1.00 90.94 202 VAL A N 1
ATOM 1625 C CA . VAL A 1 202 ? -3.680 7.545 9.624 1.00 90.94 202 VAL A CA 1
ATOM 1626 C C . VAL A 1 202 ? -3.910 8.597 10.697 1.00 90.94 202 VAL A C 1
ATOM 1628 O O . VAL A 1 202 ? -3.006 8.921 11.465 1.00 90.94 202 VAL A O 1
ATOM 1631 N N . ARG A 1 203 ? -5.134 9.115 10.758 1.00 89.94 203 ARG A N 1
ATOM 1632 C CA . ARG A 1 203 ? -5.572 10.077 11.768 1.00 89.94 203 ARG A CA 1
ATOM 1633 C C . ARG A 1 203 ? -6.553 9.401 12.713 1.00 89.94 203 ARG A C 1
ATOM 1635 O O . ARG A 1 203 ? -7.428 8.679 12.255 1.00 89.94 203 ARG A O 1
ATOM 1642 N N . GLU A 1 204 ? -6.413 9.641 14.010 1.00 89.94 204 GLU A N 1
ATOM 1643 C CA . GLU A 1 204 ? -7.436 9.276 14.991 1.00 89.94 204 GLU A CA 1
ATOM 1644 C C . GLU A 1 204 ? -8.583 10.298 14.925 1.00 89.94 204 GLU A C 1
ATOM 1646 O O . GLU A 1 204 ? -8.343 11.505 14.965 1.00 89.94 204 GLU A O 1
ATOM 1651 N N . GLU A 1 205 ? -9.813 9.824 14.769 1.00 84.25 205 GLU A N 1
ATOM 1652 C CA . GLU A 1 205 ? -11.019 10.648 14.830 1.00 84.25 205 GLU A CA 1
ATOM 1653 C C . GLU A 1 205 ? -11.333 10.962 16.298 1.00 84.25 205 GLU A C 1
ATOM 1655 O O . GLU A 1 205 ? -11.295 10.071 17.150 1.00 84.25 205 GLU A O 1
ATOM 1660 N N . SER A 1 206 ? -11.566 12.247 16.584 1.00 69.50 206 SER A N 1
ATOM 1661 C CA . SER A 1 206 ? -11.894 12.760 17.924 1.00 69.50 206 SER A CA 1
ATOM 1662 C C . SER A 1 206 ? -13.372 12.608 18.249 1.00 69.50 206 SER A C 1
ATOM 1664 O O . SER A 1 206 ? -14.187 12.764 17.314 1.00 69.50 206 SER A O 1
#

Secondary structure (DSSP, 8-state):
-------HHHHHHHHHHHHH-EE-TTSPEEP-HHHHHHHHHHHHHHHHTT--S----SBS-HHHHHHHHHHHHH----S-HHHHHHHHHHHHHHHHHHH--BSS-HHHHHHHHHHHHHHHHIIIIIHHHSSSEEEE-TTSTTS-HHHHHHHHHHHHHHHT-SSSTTHHHHHHHHHHTT---SSS--HHHHHHHHHHHHHTTEEEE-